Protein AF-A0A1Q7BIR3-F1 (afdb_monomer_lite)

Foldseek 3Di:
DDDDDDDDDDPDDDPDDDDDDDDDDDDDDDDDDDDDDPDPDDDDDDDDDDDDDDDDDDDDDDDDDDDDDDDDDDDDDDDDDPPPDPPPDPPPPPAKAWPDKDKDQFEQQDDPDPPDDGPFFGKIKIKTFMPRAFKKFKDKQNHTDDIDGGGIDMDMDGHGDDPPDQDWDKMKIKIDGPPDPHMDIDMDIYTDDDD

pLDDT: mean 71.57, std 21.46, range [41.22, 98.62]

Radius of gyration: 30.16 Å; chains: 1; bounding box: 83×79×53 Å

Secondary structure (DSSP, 8-state):
-------------------------------------------------------------PPPPP----------------------------S-EEEEEEEEEEE----SSTTPPPSS-EEEEEEEEEES-SEEEEEETTEEEEEEESSEEEEEEEEPPP-SSS-EEEEEEEEEETTSS-EEEEEEEEEPPP-

Structure (mmCIF, N/CA/C/O backbone):
data_AF-A0A1Q7BIR3-F1
#
_entry.id   AF-A0A1Q7BIR3-F1
#
loop_
_atom_site.group_PDB
_atom_site.id
_atom_site.type_symbol
_atom_site.label_atom_id
_atom_site.label_alt_id
_atom_site.label_comp_id
_atom_site.label_asym_id
_atom_site.label_entity_id
_atom_site.label_seq_id
_atom_site.pdbx_PDB_ins_code
_atom_site.Cartn_x
_atom_site.Cartn_y
_atom_site.Cartn_z
_atom_site.occupancy
_atom_site.B_iso_or_equiv
_atom_site.auth_seq_id
_atom_site.auth_comp_id
_atom_site.auth_asym_id
_atom_site.auth_atom_id
_atom_site.pdbx_PDB_model_num
ATOM 1 N N . MET A 1 1 ? 44.862 35.933 23.521 1.00 48.50 1 MET A N 1
ATOM 2 C CA . MET A 1 1 ? 43.913 36.819 22.813 1.00 48.50 1 MET A CA 1
ATOM 3 C C . MET A 1 1 ? 42.778 35.968 22.263 1.00 48.50 1 MET A C 1
ATOM 5 O O . MET A 1 1 ? 43.000 35.208 21.334 1.00 48.50 1 MET A O 1
ATOM 9 N N . GLN A 1 2 ? 41.602 36.025 22.891 1.00 50.66 2 GLN A N 1
ATOM 10 C CA . GLN A 1 2 ? 40.353 35.523 22.303 1.00 50.66 2 GLN A CA 1
ATOM 11 C C . GLN A 1 2 ? 39.748 36.614 21.415 1.00 50.66 2 GLN A C 1
ATOM 13 O O . GLN A 1 2 ? 39.886 37.796 21.735 1.00 50.66 2 GLN A O 1
ATOM 18 N N . PRO A 1 3 ? 38.980 36.218 20.395 1.00 60.44 3 PRO A N 1
ATOM 19 C CA . PRO A 1 3 ? 37.631 36.758 20.314 1.00 60.44 3 PRO A CA 1
ATOM 20 C C . PRO A 1 3 ? 36.562 35.660 20.326 1.00 60.44 3 PRO A C 1
ATOM 22 O O . PRO A 1 3 ? 36.566 34.718 19.537 1.00 60.44 3 PRO A O 1
ATOM 25 N N . ARG A 1 4 ? 35.625 35.836 21.263 1.00 55.38 4 ARG A N 1
ATOM 26 C CA . ARG A 1 4 ? 34.282 35.254 21.261 1.00 55.38 4 ARG A CA 1
ATOM 27 C C . ARG A 1 4 ? 33.538 35.749 20.019 1.00 55.38 4 ARG A C 1
ATOM 29 O O . ARG A 1 4 ? 33.548 36.949 19.765 1.00 55.38 4 ARG A O 1
ATOM 36 N N . SER A 1 5 ? 32.826 34.861 19.330 1.00 62.84 5 SER A N 1
ATOM 37 C CA . SER A 1 5 ? 31.750 35.264 18.424 1.00 62.84 5 SER A CA 1
ATOM 38 C C . SER A 1 5 ? 30.459 34.568 18.839 1.00 62.84 5 SER A C 1
ATOM 40 O O . SER A 1 5 ? 30.331 33.346 18.794 1.00 62.84 5 SER A O 1
ATOM 42 N N . THR A 1 6 ? 29.546 35.385 19.350 1.00 63.00 6 THR A N 1
ATOM 43 C CA . THR A 1 6 ? 28.169 35.078 19.729 1.00 63.00 6 THR A CA 1
ATOM 44 C C . THR A 1 6 ? 27.230 35.509 18.609 1.00 63.00 6 THR A C 1
ATOM 46 O O . THR A 1 6 ? 27.376 36.617 18.100 1.00 63.00 6 THR A O 1
ATOM 49 N N . GLY A 1 7 ? 26.209 34.702 18.325 1.00 47.59 7 GLY A N 1
ATOM 50 C CA . GLY A 1 7 ? 25.044 35.093 17.522 1.00 47.59 7 GLY A CA 1
ATOM 51 C C . GLY A 1 7 ? 24.735 34.064 16.432 1.00 47.59 7 GLY A C 1
ATOM 52 O O . GLY A 1 7 ? 25.646 33.542 15.811 1.00 47.59 7 GLY A O 1
ATOM 53 N N . THR A 1 8 ? 23.497 33.676 16.141 1.00 57.31 8 THR A N 1
ATOM 54 C CA . THR A 1 8 ? 22.199 34.242 16.515 1.00 57.31 8 THR A CA 1
ATOM 55 C C . THR A 1 8 ? 21.153 33.147 16.281 1.00 57.31 8 THR A C 1
ATOM 57 O O . THR A 1 8 ? 21.203 32.436 15.281 1.00 57.31 8 THR A O 1
ATOM 60 N N . TYR A 1 9 ? 20.207 32.999 17.209 1.00 49.94 9 TYR A N 1
ATOM 61 C CA . TYR A 1 9 ? 19.080 32.073 17.109 1.00 49.94 9 TYR A CA 1
ATOM 62 C C . TYR A 1 9 ? 18.154 32.463 15.946 1.00 49.94 9 TYR A C 1
ATOM 64 O O . TYR A 1 9 ? 17.389 33.422 16.046 1.00 49.94 9 TYR A O 1
ATOM 72 N N . GLY A 1 10 ? 18.183 31.694 14.859 1.00 51.28 10 GLY A N 1
ATOM 73 C CA . GLY A 1 10 ? 17.201 31.786 13.781 1.00 51.28 10 GLY A CA 1
ATOM 74 C C . GLY A 1 10 ? 15.904 31.072 14.159 1.00 51.28 10 GLY A C 1
ATOM 75 O O . GLY A 1 10 ? 15.759 29.875 13.925 1.00 51.28 10 GLY A O 1
ATOM 76 N N . ARG A 1 11 ? 14.945 31.802 14.741 1.00 50.03 11 ARG A N 1
ATOM 77 C CA . ARG A 1 11 ? 13.543 31.366 14.845 1.00 50.03 11 ARG A CA 1
ATOM 78 C C . ARG A 1 11 ? 12.943 31.312 13.438 1.00 50.03 11 ARG A C 1
ATOM 80 O O . ARG A 1 11 ? 12.524 32.343 12.918 1.00 50.03 11 ARG A O 1
ATOM 87 N N . HIS A 1 12 ? 12.872 30.133 12.824 1.00 50.50 12 HIS A N 1
ATOM 88 C CA . HIS A 1 12 ? 12.097 29.975 11.596 1.00 50.50 12 HIS A CA 1
ATOM 89 C C . HIS A 1 12 ? 10.612 29.830 11.939 1.00 50.50 12 HIS A C 1
ATOM 91 O O . HIS A 1 12 ? 10.166 28.841 12.516 1.00 50.50 12 HIS A O 1
ATOM 97 N N . MET A 1 13 ? 9.875 30.892 11.622 1.00 59.47 13 MET A N 1
ATOM 98 C CA . MET A 1 13 ? 8.442 31.032 11.832 1.00 59.47 13 MET A CA 1
ATOM 99 C C . MET A 1 13 ? 7.647 29.990 11.040 1.00 59.47 13 MET A C 1
ATOM 101 O O . MET A 1 13 ? 7.832 29.804 9.837 1.00 59.47 13 MET A O 1
ATOM 105 N N . THR A 1 14 ? 6.703 29.372 11.739 1.00 51.84 14 THR A N 1
ATOM 106 C CA . THR A 1 14 ? 5.637 28.511 11.238 1.00 51.84 14 THR A CA 1
ATOM 107 C C . THR A 1 14 ? 4.779 29.283 10.232 1.00 51.84 14 THR A C 1
ATOM 109 O O . THR A 1 14 ? 3.949 30.112 10.609 1.00 51.84 14 THR A O 1
ATOM 112 N N . ARG A 1 15 ? 4.965 29.028 8.933 1.00 56.09 15 ARG A N 1
ATOM 113 C CA . ARG A 1 15 ? 4.124 29.608 7.879 1.00 56.09 15 ARG A CA 1
ATOM 114 C C . ARG A 1 15 ? 2.804 28.833 7.823 1.00 56.09 15 ARG A C 1
ATOM 116 O O . ARG A 1 15 ? 2.696 27.813 7.154 1.00 56.09 15 ARG A O 1
ATOM 123 N N . ARG A 1 16 ? 1.811 29.304 8.583 1.00 55.25 16 ARG A N 1
ATOM 124 C CA . ARG A 1 16 ? 0.404 28.903 8.449 1.00 55.25 16 ARG A CA 1
ATOM 125 C C . ARG A 1 16 ? -0.128 29.459 7.129 1.00 55.25 16 ARG A C 1
ATOM 127 O O . ARG A 1 16 ? -0.237 30.673 6.981 1.00 55.25 16 ARG A O 1
ATOM 134 N N . THR A 1 17 ? -0.440 28.593 6.174 1.00 56.66 17 THR A N 1
ATOM 135 C CA . THR A 1 17 ? -1.204 28.960 4.978 1.00 56.66 17 THR A CA 1
ATOM 136 C C . THR A 1 17 ? -2.703 28.954 5.303 1.00 56.66 17 THR A C 1
ATOM 138 O O . THR A 1 17 ? -3.189 27.988 5.895 1.00 56.66 17 THR A O 1
ATOM 141 N N . PRO A 1 18 ? -3.446 30.025 4.971 1.00 58.12 18 PRO A N 1
ATOM 142 C CA . PRO A 1 18 ? -4.877 30.106 5.220 1.00 58.12 18 PRO A CA 1
ATOM 143 C C . PRO A 1 18 ? -5.677 29.240 4.242 1.00 58.12 18 PRO A C 1
ATOM 145 O O . PRO A 1 18 ? -5.459 29.251 3.031 1.00 58.12 18 PRO A O 1
ATOM 148 N N . ILE A 1 19 ? -6.649 28.536 4.815 1.00 51.84 19 ILE A N 1
ATOM 149 C CA . ILE A 1 19 ? -7.774 27.889 4.145 1.00 51.84 19 ILE A CA 1
ATOM 150 C C . ILE A 1 19 ? -8.574 28.982 3.430 1.00 51.84 19 ILE A C 1
ATOM 152 O O . ILE A 1 19 ? -9.153 29.847 4.083 1.00 51.84 19 ILE A O 1
ATOM 156 N N . SER A 1 20 ? -8.610 28.943 2.101 1.00 57.44 20 SER A N 1
ATOM 157 C CA . SER A 1 20 ? -9.615 29.666 1.321 1.00 57.44 20 SER A CA 1
ATOM 158 C C . SER A 1 20 ? -10.643 28.658 0.839 1.00 57.44 20 SER A C 1
ATOM 160 O O . SER A 1 20 ? -10.388 27.857 -0.057 1.00 57.44 20 SER A O 1
ATOM 162 N N . ALA A 1 21 ? -11.790 28.683 1.509 1.00 46.59 21 ALA A N 1
ATOM 163 C CA . ALA A 1 21 ? -13.022 28.084 1.044 1.00 46.59 21 ALA A CA 1
ATOM 164 C C . ALA A 1 21 ? -13.469 28.785 -0.245 1.00 46.59 21 ALA A C 1
ATOM 166 O O . ALA A 1 21 ? -13.508 30.014 -0.293 1.00 46.59 21 ALA A O 1
ATOM 167 N N . LEU A 1 22 ? -13.858 28.012 -1.257 1.00 49.00 22 LEU A N 1
ATOM 168 C CA . LEU A 1 22 ? -14.716 28.503 -2.327 1.00 49.00 22 LEU A CA 1
ATOM 169 C C . LEU A 1 22 ? -15.892 27.547 -2.514 1.00 49.00 22 LEU A C 1
ATOM 171 O O . LEU A 1 22 ? -15.748 26.328 -2.584 1.00 49.00 22 LEU A O 1
ATOM 175 N N . LEU A 1 23 ? -17.056 28.183 -2.477 1.00 44.06 23 LEU A N 1
ATOM 176 C CA . LEU A 1 23 ? -18.410 27.667 -2.455 1.00 44.06 23 LEU A CA 1
ATOM 177 C C . LEU A 1 23 ? -18.818 26.934 -3.745 1.00 44.06 23 LEU A C 1
ATOM 179 O O . LEU A 1 23 ? -18.520 27.382 -4.844 1.00 44.06 23 LEU A O 1
ATOM 183 N N . ALA A 1 24 ? -19.617 25.887 -3.527 1.00 47.25 24 ALA A N 1
ATOM 184 C CA . ALA A 1 24 ? -20.909 25.566 -4.145 1.00 47.25 24 ALA A CA 1
ATOM 185 C C . ALA A 1 24 ? -21.103 25.660 -5.673 1.00 47.25 24 ALA A C 1
ATOM 187 O O . ALA A 1 24 ? -21.142 26.739 -6.254 1.00 47.25 24 ALA A O 1
ATOM 188 N N . ALA A 1 25 ? -21.531 24.535 -6.252 1.00 44.41 25 ALA A N 1
ATOM 189 C CA . ALA A 1 25 ? -22.678 24.529 -7.156 1.00 44.41 25 ALA A CA 1
ATOM 190 C C . ALA A 1 25 ? -23.446 23.209 -7.003 1.00 44.41 25 ALA A C 1
ATOM 192 O O . ALA A 1 25 ? -22.913 22.122 -7.218 1.00 44.41 25 ALA A O 1
ATOM 193 N N . ALA A 1 26 ? -24.701 23.330 -6.580 1.00 50.16 26 ALA A N 1
ATOM 194 C CA . ALA A 1 26 ? -25.678 22.260 -6.561 1.00 50.16 26 ALA A CA 1
ATOM 195 C C . ALA A 1 26 ? -26.154 21.964 -7.990 1.00 50.16 26 ALA A C 1
ATOM 197 O O . ALA A 1 26 ? -26.485 22.885 -8.734 1.00 50.16 26 ALA A O 1
ATOM 198 N N . ALA A 1 27 ? -26.261 20.685 -8.340 1.00 54.41 27 ALA A N 1
ATOM 199 C CA . ALA A 1 27 ? -27.096 20.231 -9.442 1.00 54.41 27 ALA A CA 1
ATOM 200 C C . ALA A 1 27 ? -27.824 18.959 -9.000 1.00 54.41 27 ALA A C 1
ATOM 202 O O . ALA A 1 27 ? -27.292 17.853 -9.030 1.00 54.41 27 ALA A O 1
ATOM 203 N N . THR A 1 28 ? -29.054 19.147 -8.537 1.00 50.34 28 THR A N 1
ATOM 204 C CA . THR A 1 28 ? -30.063 18.099 -8.415 1.00 50.34 28 THR A CA 1
ATOM 205 C C . THR A 1 28 ? -30.523 17.700 -9.813 1.00 50.34 28 THR A C 1
ATOM 207 O O . THR A 1 28 ? -31.166 18.501 -10.490 1.00 50.34 28 THR A O 1
ATOM 210 N N . VAL A 1 29 ? -30.245 16.465 -10.233 1.00 56.06 29 VAL A N 1
ATOM 211 C CA . VAL A 1 29 ? -30.967 15.821 -11.338 1.00 56.06 29 VAL A CA 1
ATOM 212 C C . VAL A 1 29 ? -31.748 14.652 -10.759 1.00 56.06 29 VAL A C 1
ATOM 214 O O . VAL A 1 29 ? -31.189 13.712 -10.197 1.00 56.06 29 VAL A O 1
ATOM 217 N N . ALA A 1 30 ? -33.065 14.788 -10.842 1.00 50.50 30 ALA A N 1
ATOM 218 C CA . ALA A 1 30 ? -34.050 13.835 -10.382 1.00 50.50 30 ALA A CA 1
ATOM 219 C C . ALA A 1 30 ? -34.274 12.704 -11.403 1.00 50.50 30 ALA A C 1
ATOM 221 O O . ALA A 1 30 ? -34.212 12.925 -12.607 1.00 50.50 30 ALA A O 1
ATOM 222 N N . LEU A 1 31 ? -34.604 11.527 -10.860 1.00 48.41 31 LEU A N 1
ATOM 223 C CA . LEU A 1 31 ? -35.547 10.520 -11.369 1.00 48.41 31 LEU A CA 1
ATOM 224 C C . LEU A 1 31 ? -35.473 10.114 -12.854 1.00 48.41 31 LEU A C 1
ATOM 226 O O . LEU A 1 31 ? -36.099 10.718 -13.719 1.00 48.41 31 LEU A O 1
ATOM 230 N N . ALA A 1 32 ? -34.913 8.925 -13.083 1.00 47.56 32 ALA A N 1
ATOM 231 C CA . ALA A 1 32 ? -35.450 7.988 -14.066 1.00 47.56 32 ALA A CA 1
ATOM 232 C C . ALA A 1 32 ? -35.704 6.642 -13.371 1.00 47.56 32 ALA A C 1
ATOM 234 O O . ALA A 1 32 ? -34.805 5.826 -13.180 1.00 47.56 32 ALA A O 1
ATOM 235 N N . ALA A 1 33 ? -36.951 6.446 -12.950 1.00 49.47 33 ALA A N 1
ATOM 236 C CA . ALA A 1 33 ? -37.501 5.132 -12.680 1.00 49.47 33 ALA A CA 1
ATOM 237 C C . ALA A 1 33 ? -37.763 4.447 -14.026 1.00 49.47 33 ALA A C 1
ATOM 239 O O . ALA A 1 33 ? -38.552 4.967 -14.806 1.00 49.47 33 ALA A O 1
ATOM 240 N N . CYS A 1 34 ? -37.149 3.290 -14.277 1.00 53.00 34 CYS A N 1
ATOM 241 C CA . CYS A 1 34 ? -37.610 2.342 -15.289 1.00 53.00 34 CYS A CA 1
ATOM 242 C C . CYS A 1 34 ? -37.293 0.904 -14.854 1.00 53.00 34 CYS A C 1
ATOM 244 O O . CYS A 1 34 ? -36.152 0.461 -14.883 1.00 53.00 34 CYS A O 1
ATOM 246 N N . ALA A 1 35 ? -38.373 0.220 -14.478 1.00 47.94 35 ALA A N 1
ATOM 247 C CA . ALA A 1 35 ? -38.692 -1.171 -14.779 1.00 47.94 35 ALA A CA 1
ATOM 248 C C . ALA A 1 35 ? -37.753 -2.298 -14.303 1.00 47.94 35 ALA A C 1
ATOM 250 O O . ALA A 1 35 ? -36.723 -2.619 -14.891 1.00 47.94 35 ALA A O 1
ATOM 251 N N . HIS A 1 36 ? -38.273 -3.025 -13.313 1.00 44.09 36 HIS A N 1
ATOM 252 C CA . HIS A 1 36 ? -38.070 -4.454 -13.115 1.00 44.09 36 HIS A CA 1
ATOM 253 C C . HIS A 1 36 ? -38.109 -5.224 -14.446 1.00 44.09 36 HIS A C 1
ATOM 255 O O . HIS A 1 36 ? -39.122 -5.205 -15.144 1.00 44.09 36 HIS A O 1
ATOM 261 N N . SER A 1 37 ? -37.044 -5.963 -14.754 1.00 47.03 37 SER A N 1
ATOM 262 C CA . SER A 1 37 ? -37.103 -7.082 -15.696 1.00 47.03 37 SER A CA 1
ATOM 263 C C . SER A 1 37 ? -37.004 -8.381 -14.908 1.00 47.03 37 SER A C 1
ATOM 265 O O . SER A 1 37 ? -35.922 -8.872 -14.596 1.00 47.03 37 SER A O 1
ATOM 267 N N . SER A 1 38 ? -38.169 -8.917 -14.552 1.00 57.00 38 SER A N 1
ATOM 268 C CA . SER A 1 38 ? -38.341 -10.301 -14.123 1.00 57.00 38 SER A CA 1
ATOM 269 C C . SER A 1 38 ? -38.087 -11.209 -15.328 1.00 57.00 38 SER A C 1
ATOM 271 O O . SER A 1 38 ? -38.959 -11.396 -16.169 1.00 57.00 38 SER A O 1
ATOM 273 N N . GLY A 1 39 ? -36.870 -11.738 -15.435 1.00 49.66 39 GLY A N 1
ATOM 274 C CA . GLY A 1 39 ? -36.488 -12.717 -16.450 1.00 49.66 39 GLY A CA 1
ATOM 275 C C . GLY A 1 39 ? -36.393 -14.117 -15.857 1.00 49.66 39 GLY A C 1
ATOM 276 O O . GLY A 1 39 ? -35.303 -14.587 -15.547 1.00 49.66 39 GLY A O 1
ATOM 277 N N . THR A 1 40 ? -37.533 -14.786 -15.696 1.00 51.16 40 THR A N 1
ATOM 278 C CA . THR A 1 40 ? -37.598 -16.235 -15.478 1.00 51.16 40 THR A CA 1
ATOM 279 C C . THR A 1 40 ? -37.295 -16.929 -16.805 1.00 51.16 40 THR A C 1
ATOM 281 O O . THR A 1 40 ? -38.152 -17.003 -17.679 1.00 51.16 40 THR A O 1
ATOM 284 N N . GLY A 1 41 ? -36.068 -17.422 -16.969 1.00 47.59 41 GLY A N 1
ATOM 285 C CA . GLY A 1 41 ? -35.646 -18.219 -18.121 1.00 47.59 41 GLY A CA 1
ATOM 286 C C . GLY A 1 41 ? -35.165 -19.592 -17.676 1.00 47.59 41 GLY A C 1
ATOM 287 O O . GLY A 1 41 ? -33.972 -19.802 -17.486 1.00 47.59 41 GLY A O 1
ATOM 288 N N . ALA A 1 42 ? -36.098 -20.523 -17.490 1.00 51.59 42 ALA A N 1
ATOM 289 C CA . ALA A 1 42 ? -35.792 -21.939 -17.376 1.00 51.59 42 ALA A CA 1
ATOM 290 C C . ALA A 1 42 ? -35.680 -22.540 -18.784 1.00 51.59 42 ALA A C 1
ATOM 292 O O . ALA A 1 42 ? -36.687 -22.681 -19.471 1.00 51.59 42 ALA A O 1
ATOM 293 N N . THR A 1 43 ? -34.482 -22.963 -19.187 1.00 61.06 43 THR A N 1
ATOM 294 C CA . THR A 1 43 ? -34.316 -23.992 -20.224 1.00 61.06 43 THR A CA 1
ATOM 295 C C . THR A 1 43 ? -33.207 -24.954 -19.831 1.00 61.06 43 THR A C 1
ATOM 297 O O . THR A 1 43 ? -32.049 -24.593 -19.645 1.00 61.06 43 THR A O 1
ATOM 300 N N . SER A 1 44 ? -33.639 -26.200 -19.688 1.00 47.19 44 SER A N 1
ATOM 301 C CA . SER A 1 44 ? -32.864 -27.417 -19.505 1.00 47.19 44 SER A CA 1
ATOM 302 C C . SER A 1 44 ? -31.915 -27.733 -20.668 1.00 47.19 44 SER A C 1
ATOM 304 O O . SER A 1 44 ? -32.196 -27.391 -21.812 1.00 47.19 44 SER A O 1
ATOM 306 N N . ARG A 1 45 ? -30.926 -28.583 -20.341 1.00 47.53 45 ARG A N 1
ATOM 307 C CA . ARG A 1 45 ? -30.185 -29.537 -21.197 1.00 47.53 45 ARG A CA 1
ATOM 308 C C . ARG A 1 45 ? -29.210 -28.958 -22.232 1.00 47.53 45 ARG A C 1
ATOM 310 O O . ARG A 1 45 ? -29.627 -28.472 -23.271 1.00 47.53 45 ARG A O 1
ATOM 317 N N . ARG A 1 46 ? -27.922 -29.304 -22.088 1.00 54.16 46 ARG A N 1
ATOM 318 C CA . ARG A 1 46 ? -27.353 -30.555 -22.644 1.00 54.16 46 ARG A CA 1
ATOM 319 C C . ARG A 1 46 ? -25.913 -30.766 -22.152 1.00 54.16 46 ARG A C 1
ATOM 321 O O . ARG A 1 46 ? -25.049 -29.935 -22.398 1.00 54.16 46 ARG A O 1
ATOM 328 N N . SER A 1 47 ? -25.665 -31.890 -21.485 1.00 51.00 47 SER A N 1
ATOM 329 C CA . SER A 1 47 ? -24.321 -32.435 -21.260 1.00 51.00 47 SER A CA 1
ATOM 330 C C . SER A 1 47 ? -23.712 -32.922 -22.580 1.00 51.00 47 SER A C 1
ATOM 332 O O . SER A 1 47 ? -24.445 -33.417 -23.442 1.00 51.00 47 SER A O 1
ATOM 334 N N . PRO A 1 48 ? -22.380 -32.896 -22.692 1.00 61.16 48 PRO A N 1
ATOM 335 C CA . PRO A 1 48 ? -21.673 -34.112 -23.074 1.00 61.16 48 PRO A CA 1
ATOM 336 C C . PRO A 1 48 ? -20.703 -34.534 -21.972 1.00 61.16 48 PRO A C 1
ATOM 338 O O . PRO A 1 48 ? -19.995 -33.718 -21.385 1.00 61.16 48 PRO A O 1
ATOM 341 N N . ALA A 1 49 ? -20.723 -35.833 -21.699 1.00 49.56 49 ALA A N 1
ATOM 342 C CA . ALA A 1 49 ? -19.739 -36.526 -20.897 1.00 49.56 49 ALA A CA 1
ATOM 343 C C . ALA A 1 49 ? -18.366 -36.463 -21.579 1.00 49.56 49 ALA A C 1
ATOM 345 O O . ALA A 1 49 ? -18.269 -36.712 -22.779 1.00 49.56 49 ALA A O 1
ATOM 346 N N . THR A 1 50 ? -17.325 -36.207 -20.791 1.00 60.28 50 THR A N 1
ATOM 347 C CA . THR A 1 50 ? -15.969 -36.649 -21.112 1.00 60.28 50 THR A CA 1
ATOM 348 C C . THR A 1 50 ? -15.470 -37.430 -19.910 1.00 60.28 50 THR A C 1
ATOM 350 O O . THR A 1 50 ? -15.202 -36.872 -18.847 1.00 60.28 50 THR A O 1
ATOM 353 N N . GLU A 1 51 ? -15.436 -38.745 -20.090 1.00 52.12 51 GLU A N 1
ATOM 354 C CA . GLU A 1 51 ? -14.748 -39.701 -19.236 1.00 52.12 51 GLU A CA 1
ATOM 355 C C . GLU A 1 51 ? -13.235 -39.453 -19.327 1.00 52.12 51 GLU A C 1
ATOM 357 O O . GLU A 1 51 ? -12.703 -39.176 -20.402 1.00 52.12 51 GLU A O 1
ATOM 362 N N . GLY A 1 52 ? -12.537 -39.544 -18.199 1.00 52.19 52 GLY A N 1
ATOM 363 C CA . GLY A 1 52 ? -11.089 -39.375 -18.134 1.00 52.19 52 GLY A CA 1
ATOM 364 C C . GLY A 1 52 ? -10.564 -39.804 -16.773 1.00 52.19 52 GLY A C 1
ATOM 365 O O . GLY A 1 52 ? -10.536 -39.016 -15.835 1.00 52.19 52 GLY A O 1
ATOM 366 N N . PHE A 1 53 ? -10.231 -41.087 -16.683 1.00 49.00 53 PHE A N 1
ATOM 367 C CA . PHE A 1 53 ? -9.740 -41.818 -15.517 1.00 49.00 53 PHE A CA 1
ATOM 368 C C . PHE A 1 53 ? -8.304 -41.428 -15.111 1.00 49.00 53 PHE A C 1
ATOM 370 O O . PHE A 1 53 ? -7.503 -41.055 -15.965 1.00 49.00 53 PHE A O 1
ATOM 377 N N . GLY A 1 54 ? -7.974 -41.636 -13.827 1.00 42.22 54 GLY A N 1
ATOM 378 C CA . GLY A 1 54 ? -6.604 -41.718 -13.284 1.00 42.22 54 GLY A CA 1
ATOM 379 C C . GLY A 1 54 ? -6.298 -40.608 -12.272 1.00 42.22 54 GLY A C 1
ATOM 380 O O . GLY A 1 54 ? -6.032 -39.479 -12.658 1.00 42.22 54 GLY A O 1
ATOM 381 N N . GLU A 1 55 ? -6.535 -40.787 -10.971 1.00 44.47 55 GLU A N 1
ATOM 382 C CA . GLU A 1 55 ? -5.707 -41.545 -10.010 1.00 44.47 55 GLU A CA 1
ATOM 383 C C . GLU A 1 55 ? -4.319 -40.918 -9.770 1.00 44.47 55 GLU A C 1
ATOM 385 O O . GLU A 1 55 ? -3.457 -40.938 -10.638 1.00 44.47 55 GLU A O 1
ATOM 390 N N . VAL A 1 56 ? -4.113 -40.354 -8.575 1.00 52.62 56 VAL A N 1
ATOM 391 C CA . VAL A 1 56 ? -3.180 -40.860 -7.546 1.00 52.62 56 VAL A CA 1
ATOM 392 C C . VAL A 1 56 ? -3.284 -39.941 -6.324 1.00 52.62 56 VAL A C 1
ATOM 394 O O . VAL A 1 56 ? -2.941 -38.761 -6.351 1.00 52.62 56 VAL A O 1
ATOM 397 N N . SER A 1 57 ? -3.783 -40.517 -5.231 1.00 48.22 57 SER A N 1
ATOM 398 C CA . SER A 1 57 ? -3.614 -39.999 -3.876 1.00 48.22 57 SER A CA 1
ATOM 399 C C . SER A 1 57 ? -2.145 -40.067 -3.482 1.00 48.22 57 SER A C 1
ATOM 401 O O . SER A 1 57 ? -1.536 -41.132 -3.556 1.00 48.22 57 SER A O 1
ATOM 403 N N . THR A 1 58 ? -1.600 -38.977 -2.950 1.00 47.28 58 THR A N 1
ATOM 404 C CA . THR A 1 58 ? -0.513 -39.055 -1.965 1.00 47.28 58 THR A CA 1
ATOM 405 C C . THR A 1 58 ? -0.446 -37.761 -1.156 1.00 47.28 58 THR A C 1
ATOM 407 O O . THR A 1 58 ? 0.125 -36.761 -1.575 1.00 47.28 58 THR A O 1
ATOM 410 N N . ALA A 1 59 ? -1.042 -37.784 0.038 1.00 50.19 59 ALA A N 1
ATOM 411 C CA . ALA A 1 59 ? -0.478 -37.061 1.175 1.00 50.19 59 ALA A CA 1
ATOM 412 C C . ALA A 1 59 ? 0.749 -37.860 1.653 1.00 50.19 59 ALA A C 1
ATOM 414 O O . ALA A 1 59 ? 0.710 -39.093 1.581 1.00 50.19 59 ALA A O 1
ATOM 415 N N . PRO A 1 60 ? 1.823 -37.211 2.137 1.00 54.06 60 PRO A N 1
ATOM 416 C CA . PRO A 1 60 ? 1.944 -37.162 3.594 1.00 54.06 60 PRO A CA 1
ATOM 417 C C . PRO A 1 60 ? 2.692 -35.948 4.194 1.00 54.06 60 PRO A C 1
ATOM 419 O O . PRO A 1 60 ? 3.620 -35.387 3.625 1.00 54.06 60 PRO A O 1
ATOM 422 N N . SER A 1 61 ? 2.282 -35.667 5.432 1.00 44.44 61 SER A N 1
ATOM 423 C CA . SER A 1 61 ? 3.089 -35.346 6.621 1.00 44.44 61 SER A CA 1
ATOM 424 C C . SER A 1 61 ? 3.928 -34.065 6.714 1.00 44.44 61 SER A C 1
ATOM 426 O O . SER A 1 61 ? 4.977 -33.885 6.107 1.00 44.44 61 SER A O 1
ATOM 428 N N . SER A 1 62 ? 3.495 -33.252 7.680 1.00 45.28 62 SER A N 1
ATOM 429 C CA . SER A 1 62 ? 4.290 -32.299 8.453 1.00 45.28 62 SER A CA 1
ATOM 430 C C . SER A 1 62 ? 5.411 -33.002 9.240 1.00 45.28 62 SER A C 1
ATOM 432 O O . SER A 1 62 ? 5.136 -34.012 9.890 1.00 45.28 62 SER A O 1
ATOM 434 N N . PRO A 1 63 ? 6.637 -32.451 9.266 1.00 57.53 63 PRO A N 1
ATOM 435 C CA . PRO A 1 63 ? 7.611 -32.730 10.311 1.00 57.53 63 PRO A CA 1
ATOM 436 C C . PRO A 1 63 ? 7.609 -31.626 11.384 1.00 57.53 63 PRO A C 1
ATOM 438 O O . PRO A 1 63 ? 7.745 -30.437 11.085 1.00 57.53 63 PRO A O 1
ATOM 441 N N . ALA A 1 64 ? 7.449 -32.049 12.638 1.00 55.88 64 ALA A N 1
ATOM 442 C CA . ALA A 1 64 ? 7.731 -31.284 13.854 1.00 55.88 64 ALA A CA 1
ATOM 443 C C . ALA A 1 64 ? 9.244 -31.387 14.207 1.00 55.88 64 ALA A C 1
ATOM 445 O O . ALA A 1 64 ? 9.965 -32.121 13.532 1.00 55.88 64 ALA A O 1
ATOM 446 N N . PRO A 1 65 ? 9.754 -30.621 15.192 1.00 53.97 65 PRO A N 1
ATOM 447 C CA . PRO A 1 65 ? 11.133 -30.137 15.225 1.00 53.97 65 PRO A CA 1
ATOM 448 C C . PRO A 1 65 ? 12.119 -31.139 15.830 1.00 53.97 65 PRO A C 1
ATOM 450 O O . PRO A 1 65 ? 11.787 -31.811 16.803 1.00 53.97 65 PRO A O 1
ATOM 453 N N . ASP A 1 66 ? 13.359 -31.128 15.334 1.00 42.62 66 ASP A N 1
ATOM 454 C CA . ASP A 1 66 ? 14.481 -31.799 15.988 1.00 42.62 66 ASP A CA 1
ATOM 455 C C . ASP A 1 66 ? 15.390 -30.802 16.708 1.00 42.62 66 ASP A C 1
ATOM 457 O O . ASP A 1 66 ? 15.838 -29.788 16.167 1.00 42.62 66 ASP A O 1
ATOM 461 N N . THR A 1 67 ? 15.633 -31.133 17.972 1.00 47.09 67 THR A N 1
ATOM 462 C CA . THR A 1 67 ? 16.554 -30.490 18.900 1.00 47.09 67 THR A CA 1
ATOM 463 C C . THR A 1 67 ? 17.721 -31.444 19.094 1.00 47.09 67 THR A C 1
ATOM 465 O O . THR A 1 67 ? 17.525 -32.490 19.698 1.00 47.09 67 THR A O 1
ATOM 468 N N . THR A 1 68 ? 18.935 -31.071 18.687 1.00 57.38 68 THR A N 1
ATOM 469 C CA . THR A 1 68 ? 20.154 -31.680 19.246 1.00 57.38 68 THR A CA 1
ATOM 470 C C . THR A 1 68 ? 21.332 -30.716 19.189 1.00 57.38 68 THR A C 1
ATOM 472 O O . THR A 1 68 ? 21.753 -30.268 18.126 1.00 57.38 68 THR A O 1
ATOM 475 N N . ASN A 1 69 ? 21.850 -30.428 20.384 1.00 47.28 69 ASN A N 1
ATOM 476 C CA . ASN A 1 69 ? 23.172 -29.881 20.675 1.00 47.28 69 ASN A CA 1
ATOM 477 C C . ASN A 1 69 ? 24.288 -30.676 19.980 1.00 47.28 69 ASN A C 1
ATOM 479 O O . ASN A 1 69 ? 24.172 -31.896 19.884 1.00 47.28 69 ASN A O 1
ATOM 483 N N . THR A 1 70 ? 25.414 -30.023 19.661 1.00 41.22 70 THR A N 1
ATOM 484 C CA . THR A 1 70 ? 26.752 -30.343 20.221 1.00 41.22 70 THR A CA 1
ATOM 485 C C . THR A 1 70 ? 27.795 -29.295 19.789 1.00 41.22 70 THR A C 1
ATOM 487 O O . THR A 1 70 ? 28.096 -29.128 18.614 1.00 41.22 70 THR A O 1
ATOM 490 N N . THR A 1 71 ? 28.271 -28.565 20.800 1.00 45.38 71 THR A N 1
ATOM 491 C CA . THR A 1 71 ? 29.634 -28.102 21.115 1.00 45.38 71 THR A CA 1
ATOM 492 C C . THR A 1 71 ? 30.753 -28.360 20.097 1.00 45.38 71 THR A C 1
ATOM 494 O O . THR A 1 71 ? 31.097 -29.513 19.873 1.00 45.38 71 THR A O 1
ATOM 497 N N . ASP A 1 72 ? 31.451 -27.303 19.655 1.00 45.56 72 ASP A N 1
ATOM 498 C CA . ASP A 1 72 ? 32.896 -27.244 19.909 1.00 45.56 72 ASP A CA 1
ATOM 499 C C . ASP A 1 72 ? 33.496 -25.828 19.907 1.00 45.56 72 ASP A C 1
ATOM 501 O O . ASP A 1 72 ? 32.939 -24.854 19.402 1.00 45.56 72 ASP A O 1
ATOM 505 N N . SER A 1 73 ? 34.631 -25.775 20.585 1.00 47.09 73 SER A N 1
ATOM 506 C CA . SER A 1 73 ? 35.336 -24.665 21.203 1.00 47.09 73 SER A CA 1
ATOM 507 C C . SER A 1 73 ? 35.999 -23.693 20.224 1.00 47.09 73 SER A C 1
ATOM 509 O O . SER A 1 73 ? 36.744 -24.105 19.338 1.00 47.09 73 SER A O 1
ATOM 511 N N . GLN A 1 74 ? 35.888 -22.385 20.486 1.00 45.50 74 GLN A N 1
ATOM 512 C CA . GLN A 1 74 ? 36.948 -21.457 20.092 1.00 45.50 74 GLN A CA 1
ATOM 513 C C . GLN A 1 74 ? 37.164 -20.356 21.135 1.00 45.50 74 GLN A C 1
ATOM 515 O O . GLN A 1 74 ? 36.350 -19.460 21.350 1.00 45.50 74 GLN A O 1
ATOM 520 N N . THR A 1 75 ? 38.307 -20.482 21.799 1.00 47.78 75 THR A N 1
ATOM 521 C CA . THR A 1 75 ? 38.926 -19.540 22.724 1.00 47.78 75 THR A CA 1
ATOM 522 C C . THR A 1 75 ? 39.323 -18.267 21.977 1.00 47.78 75 THR A C 1
ATOM 524 O O . THR A 1 75 ? 40.122 -18.316 21.046 1.00 47.78 75 THR A O 1
ATOM 527 N N . GLY A 1 76 ? 38.808 -17.117 22.408 1.00 42.50 76 GLY A N 1
ATOM 528 C CA . GLY A 1 76 ? 39.200 -15.808 21.890 1.00 42.50 76 GLY A CA 1
ATOM 529 C C . GLY A 1 76 ? 38.857 -14.717 22.894 1.00 42.50 76 GLY A C 1
ATOM 530 O O . GLY A 1 76 ? 37.757 -14.174 22.883 1.00 42.50 76 GLY A O 1
ATOM 531 N N . GLY A 1 77 ? 39.788 -14.433 23.805 1.00 48.59 77 GLY A N 1
ATOM 532 C CA . GLY A 1 77 ? 39.666 -13.349 24.773 1.00 48.59 77 GLY A CA 1
ATOM 533 C C . GLY A 1 77 ? 39.644 -11.991 24.074 1.00 48.59 77 GLY A C 1
ATOM 534 O O . GLY A 1 77 ? 40.626 -11.584 23.462 1.00 48.59 77 GLY A O 1
ATOM 535 N N . GLY A 1 78 ? 38.525 -11.284 24.198 1.00 42.72 78 GLY A N 1
ATOM 536 C CA . GLY A 1 78 ? 38.359 -9.908 23.748 1.00 42.72 78 GLY A CA 1
ATOM 537 C C . GLY A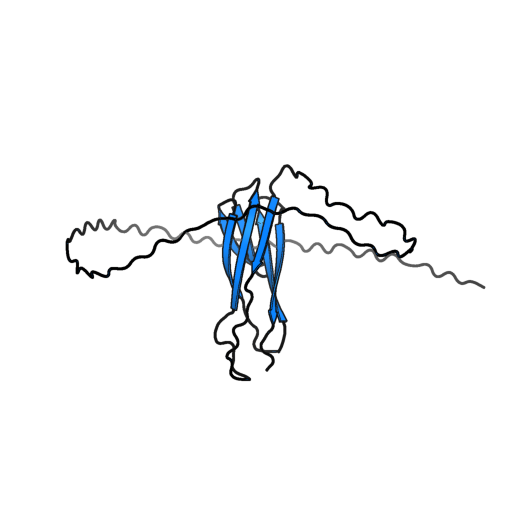 1 78 ? 37.350 -9.204 24.644 1.00 42.72 78 GLY A C 1
ATOM 538 O O . GLY A 1 78 ? 36.144 -9.318 24.448 1.00 42.72 78 GLY A O 1
ATOM 539 N N . HIS A 1 79 ? 37.850 -8.509 25.664 1.00 50.56 79 HIS A N 1
ATOM 540 C CA . HIS A 1 79 ? 37.060 -7.702 26.587 1.00 50.56 79 HIS A CA 1
ATOM 541 C C . HIS A 1 79 ? 36.416 -6.537 25.821 1.00 50.56 79 HIS A C 1
ATOM 543 O O . HIS A 1 79 ? 37.041 -5.503 25.600 1.00 50.56 79 HIS A O 1
ATOM 549 N N . THR A 1 80 ? 35.167 -6.713 25.390 1.00 53.00 80 THR A N 1
ATOM 550 C CA . THR A 1 80 ? 34.315 -5.624 24.908 1.00 53.00 80 THR A CA 1
ATOM 551 C C . THR A 1 80 ? 33.045 -5.600 25.746 1.00 53.00 80 THR A C 1
ATOM 553 O O . THR A 1 80 ? 32.387 -6.614 25.970 1.00 53.00 80 THR A O 1
ATOM 556 N N . THR A 1 81 ? 32.757 -4.429 26.299 1.00 59.31 81 THR A N 1
ATOM 557 C CA . THR A 1 81 ? 31.597 -4.140 27.138 1.00 59.31 81 THR A CA 1
ATOM 558 C C . THR A 1 81 ? 30.306 -4.588 26.438 1.00 59.31 81 THR A C 1
ATOM 560 O O . THR A 1 81 ? 30.079 -4.175 25.297 1.00 59.31 81 THR A O 1
ATOM 563 N N . PRO A 1 82 ? 29.428 -5.385 27.077 1.00 45.94 82 PRO A N 1
ATOM 564 C CA . PRO A 1 82 ? 28.151 -5.749 26.483 1.00 45.94 82 PRO A CA 1
ATOM 565 C C . PRO A 1 82 ? 27.275 -4.499 26.389 1.00 45.94 82 PRO A C 1
ATOM 567 O O . PRO A 1 82 ? 26.663 -4.051 27.359 1.00 45.94 82 PRO A O 1
ATOM 570 N N . LYS A 1 83 ? 27.211 -3.918 25.189 1.00 56.09 83 LYS A N 1
ATOM 571 C CA . LYS A 1 83 ? 26.165 -2.969 24.823 1.00 56.09 83 LYS A CA 1
ATOM 572 C C . LYS A 1 83 ? 24.865 -3.764 24.790 1.00 56.09 83 LYS A C 1
ATOM 574 O O . LYS A 1 83 ? 24.598 -4.476 23.824 1.00 56.09 83 LYS A O 1
ATOM 579 N N . ALA A 1 84 ? 24.109 -3.684 25.884 1.00 46.78 84 ALA A N 1
ATOM 580 C CA . ALA A 1 84 ? 22.787 -4.275 26.014 1.00 46.78 84 ALA A CA 1
ATOM 581 C C . ALA A 1 84 ? 21.975 -3.955 24.753 1.00 46.78 84 ALA A C 1
ATOM 583 O O . ALA A 1 84 ? 21.634 -2.803 24.482 1.00 46.78 84 ALA A O 1
ATOM 584 N N . THR A 1 85 ? 21.733 -4.982 23.944 1.00 50.94 85 THR A N 1
ATOM 585 C CA . THR A 1 85 ? 20.806 -4.891 22.824 1.00 50.94 85 THR A CA 1
ATOM 586 C C . THR A 1 85 ? 19.421 -4.859 23.460 1.00 50.94 85 THR A C 1
ATOM 588 O O . THR A 1 85 ? 19.095 -5.801 24.187 1.00 50.94 85 THR A O 1
ATOM 591 N N . PRO A 1 86 ? 18.622 -3.790 23.297 1.00 49.75 86 PRO A N 1
ATOM 592 C CA . PRO A 1 86 ? 17.289 -3.757 23.869 1.00 49.75 86 PRO A CA 1
ATOM 593 C C . PRO A 1 86 ? 16.473 -4.875 23.220 1.00 49.75 86 PRO A C 1
ATOM 595 O O . PRO A 1 86 ? 16.124 -4.809 22.042 1.00 49.75 86 PRO A O 1
ATOM 598 N N . SER A 1 87 ? 16.213 -5.930 23.992 1.00 50.41 87 SER A N 1
ATOM 599 C CA . SER A 1 87 ? 15.242 -6.958 23.645 1.00 50.41 87 SER A CA 1
ATOM 600 C C . SER A 1 87 ? 13.914 -6.246 23.411 1.00 50.41 87 SER A C 1
ATOM 602 O O . SER A 1 87 ? 13.440 -5.527 24.295 1.00 50.41 87 SER A O 1
ATOM 604 N N . ALA A 1 88 ? 13.375 -6.349 22.194 1.00 50.53 88 ALA A N 1
ATOM 605 C CA . ALA A 1 88 ? 12.153 -5.669 21.792 1.00 50.53 88 ALA A CA 1
ATOM 606 C C . ALA A 1 88 ? 10.999 -6.155 22.678 1.00 50.53 88 ALA A C 1
ATOM 608 O O . ALA A 1 88 ? 10.385 -7.191 22.424 1.00 50.53 88 ALA A O 1
ATOM 609 N N . SER A 1 89 ? 10.740 -5.412 23.752 1.00 46.69 89 SER A N 1
ATOM 610 C CA . SER A 1 89 ? 9.606 -5.636 24.631 1.00 46.69 89 SER A CA 1
ATOM 611 C C . SER A 1 89 ? 8.354 -5.501 23.772 1.00 46.69 89 SER A C 1
ATOM 613 O O . SER A 1 89 ? 8.089 -4.429 23.222 1.00 46.69 89 SER A O 1
ATOM 615 N N . LYS A 1 90 ? 7.634 -6.612 23.571 1.00 57.25 90 LYS A N 1
ATOM 616 C CA . LYS A 1 90 ? 6.342 -6.628 22.879 1.00 57.25 90 LYS A CA 1
ATOM 617 C C . LYS A 1 90 ? 5.394 -5.760 23.698 1.00 57.25 90 LYS A C 1
ATOM 619 O O . LYS A 1 90 ? 4.801 -6.222 24.665 1.00 57.25 90 LYS A O 1
ATOM 624 N N . SER A 1 91 ? 5.311 -4.482 23.342 1.00 52.47 91 SER A N 1
ATOM 625 C CA . SER A 1 91 ? 4.318 -3.569 23.883 1.00 52.47 91 SER A CA 1
ATOM 626 C C . SER A 1 91 ? 2.950 -4.137 23.524 1.00 52.47 91 SER A C 1
ATOM 628 O O . SER A 1 91 ? 2.583 -4.194 22.350 1.00 52.47 91 SER A O 1
ATOM 630 N N . THR A 1 92 ? 2.225 -4.624 24.527 1.00 63.97 92 THR A N 1
ATOM 631 C CA . THR A 1 92 ? 0.822 -5.013 24.395 1.00 63.97 92 THR A CA 1
ATOM 632 C C . THR A 1 92 ? 0.012 -3.729 24.244 1.00 63.97 92 THR A C 1
ATOM 634 O O . THR A 1 92 ? -0.547 -3.215 25.208 1.00 63.97 92 THR A O 1
ATOM 637 N N . ALA A 1 93 ? 0.038 -3.136 23.053 1.00 69.50 93 ALA A N 1
ATOM 638 C CA . ALA A 1 93 ? -0.728 -1.939 22.763 1.00 69.50 93 ALA A CA 1
ATOM 639 C C . ALA A 1 93 ? -2.223 -2.292 22.784 1.00 69.50 93 ALA A C 1
ATOM 641 O O . ALA A 1 93 ? -2.719 -3.029 21.931 1.00 69.50 93 ALA A O 1
ATOM 642 N N . THR A 1 94 ? -2.943 -1.778 23.779 1.00 82.38 94 THR A N 1
ATOM 643 C CA . THR A 1 94 ? -4.396 -1.927 23.914 1.00 82.38 94 THR A CA 1
ATOM 644 C C . THR A 1 94 ? -5.089 -0.963 22.947 1.00 82.38 94 THR A C 1
ATOM 646 O O . THR A 1 94 ? -5.539 0.109 23.337 1.00 82.38 94 THR A O 1
ATOM 649 N N . GLY A 1 95 ? -5.113 -1.286 21.655 1.00 92.69 95 GLY A N 1
ATOM 650 C CA . GLY A 1 95 ? -5.752 -0.441 20.646 1.00 92.69 95 GLY A CA 1
ATOM 651 C C . GLY A 1 95 ? -5.641 -0.987 19.221 1.00 92.69 95 GLY A C 1
ATOM 652 O O . GLY A 1 95 ? -5.075 -2.064 19.013 1.00 92.69 95 GLY A O 1
ATOM 653 N N . PRO A 1 96 ? -6.191 -0.258 18.231 1.00 96.88 96 PRO A N 1
ATOM 654 C CA . PRO A 1 96 ? -6.007 -0.580 16.823 1.00 96.88 96 PRO A CA 1
ATOM 655 C C . PRO A 1 96 ? -4.519 -0.655 16.471 1.00 96.88 96 PRO A C 1
ATOM 657 O O . PRO A 1 96 ? -3.750 0.241 16.811 1.00 96.88 96 PRO A O 1
ATOM 660 N N . GLN A 1 97 ? -4.101 -1.715 15.787 1.00 97.12 97 GLN A N 1
ATOM 661 C CA . GLN A 1 97 ? -2.699 -1.926 15.427 1.00 97.12 97 GLN A CA 1
ATOM 662 C C . GLN A 1 97 ? -2.559 -2.642 14.088 1.00 97.12 97 GLN A C 1
ATOM 664 O O . GLN A 1 97 ? -3.388 -3.476 13.720 1.00 97.12 97 GLN A O 1
ATOM 669 N N . ILE A 1 98 ? -1.470 -2.335 13.382 1.00 97.19 98 ILE A N 1
ATOM 670 C CA . ILE A 1 98 ? -1.066 -3.019 12.152 1.00 97.19 98 ILE A CA 1
ATOM 671 C C . ILE A 1 98 ? -0.050 -4.096 12.534 1.00 97.19 98 ILE A C 1
ATOM 673 O O . ILE A 1 98 ? 1.116 -3.802 12.797 1.00 97.19 98 ILE A O 1
ATOM 677 N N . VAL A 1 99 ? -0.513 -5.344 12.578 1.00 97.44 99 VAL A N 1
ATOM 678 C CA . VAL A 1 99 ? 0.266 -6.517 12.995 1.00 97.44 99 VAL A CA 1
ATOM 679 C C . VAL A 1 99 ? 1.292 -6.876 11.923 1.00 97.44 99 VAL A C 1
ATOM 681 O O . VAL A 1 99 ? 2.483 -6.996 12.205 1.00 97.44 99 VAL A O 1
ATOM 684 N N . THR A 1 100 ? 0.850 -6.988 10.668 1.00 97.88 100 THR A N 1
ATOM 685 C CA . THR A 1 100 ? 1.723 -7.249 9.519 1.00 97.88 100 THR A CA 1
ATOM 686 C C . THR A 1 100 ? 1.360 -6.334 8.357 1.00 97.88 100 THR A C 1
ATOM 688 O O . THR A 1 100 ? 0.205 -5.958 8.171 1.00 97.88 100 THR A O 1
ATOM 691 N N . PHE A 1 101 ? 2.373 -5.936 7.592 1.00 98.31 101 PHE A N 1
ATOM 692 C CA . PHE A 1 101 ? 2.205 -5.193 6.350 1.00 98.31 101 PHE A CA 1
ATOM 693 C C . PHE A 1 101 ? 3.431 -5.445 5.479 1.00 98.31 101 PHE A C 1
ATOM 695 O O . PHE A 1 101 ? 4.547 -5.128 5.898 1.00 98.31 101 PHE A O 1
ATOM 702 N N . THR A 1 102 ? 3.241 -6.086 4.328 1.00 98.31 102 THR A N 1
ATOM 703 C CA . THR A 1 102 ? 4.338 -6.480 3.437 1.00 98.31 102 THR A CA 1
ATOM 704 C C . THR A 1 102 ? 3.995 -6.220 1.976 1.00 98.31 102 THR A C 1
ATOM 706 O O . THR A 1 102 ? 2.828 -6.262 1.590 1.00 98.31 102 THR A O 1
ATOM 709 N N . ALA A 1 103 ? 5.032 -5.972 1.179 1.00 97.75 103 ALA A N 1
ATOM 710 C CA . ALA A 1 103 ? 4.976 -5.824 -0.267 1.00 97.75 103 ALA A CA 1
ATOM 711 C C . ALA A 1 103 ? 5.964 -6.817 -0.881 1.00 97.75 103 ALA A C 1
ATOM 713 O O . ALA A 1 103 ? 7.121 -6.881 -0.458 1.00 97.75 103 ALA A O 1
ATOM 714 N N . LYS A 1 104 ? 5.510 -7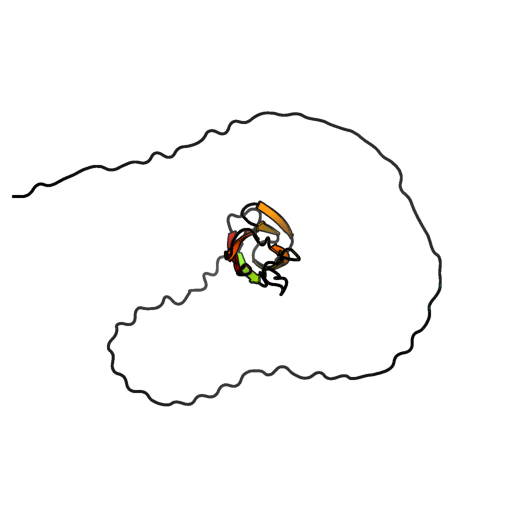.617 -1.843 1.00 96.81 104 LY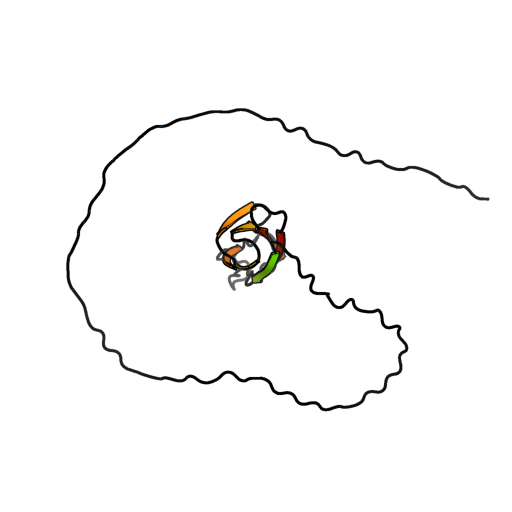S A N 1
ATOM 715 C CA . LYS A 1 104 ? 6.311 -8.655 -2.502 1.00 96.81 104 LYS A CA 1
ATOM 716 C C . LYS A 1 104 ? 6.087 -8.638 -4.006 1.00 96.81 104 LYS A C 1
ATOM 718 O O . LYS A 1 104 ? 5.045 -8.205 -4.477 1.00 96.81 104 LYS A O 1
ATOM 723 N N . GLY A 1 105 ? 7.062 -9.154 -4.750 1.00 92.50 105 GLY A N 1
ATOM 724 C CA . GLY A 1 105 ? 6.910 -9.392 -6.184 1.00 92.50 105 GLY A CA 1
ATOM 725 C C . GLY A 1 105 ? 7.031 -8.156 -7.071 1.00 92.50 105 GLY A C 1
ATOM 726 O O . GLY A 1 105 ? 6.719 -8.279 -8.245 1.00 92.50 105 GLY A O 1
ATOM 727 N N . ALA A 1 106 ? 7.506 -7.013 -6.554 1.00 92.56 106 ALA A N 1
ATOM 728 C CA . ALA A 1 106 ? 7.814 -5.842 -7.376 1.00 92.56 106 ALA A CA 1
ATOM 729 C C . ALA A 1 106 ? 8.863 -6.204 -8.437 1.00 92.56 106 ALA A C 1
ATOM 731 O O . ALA A 1 106 ? 10.039 -6.409 -8.127 1.00 92.56 106 ALA A O 1
ATOM 732 N N . VAL A 1 107 ? 8.419 -6.313 -9.685 1.00 87.38 107 VAL A N 1
ATOM 733 C CA . VAL A 1 107 ? 9.242 -6.701 -10.832 1.00 87.38 107 VAL A CA 1
ATOM 734 C C . VAL A 1 107 ? 8.900 -5.789 -11.997 1.00 87.38 107 VAL A C 1
ATOM 736 O O . VAL A 1 107 ? 7.726 -5.557 -12.259 1.00 87.38 107 VAL A O 1
ATOM 739 N N . CYS A 1 108 ? 9.919 -5.319 -12.712 1.00 85.75 108 CYS A N 1
ATOM 740 C CA . CYS A 1 108 ? 9.763 -4.681 -14.013 1.00 85.75 108 CYS A CA 1
ATOM 741 C C . CYS A 1 108 ? 10.028 -5.724 -15.104 1.00 85.75 108 CYS A C 1
ATOM 743 O O . CYS A 1 108 ? 11.186 -6.116 -15.265 1.00 85.75 108 CYS A O 1
ATOM 745 N N . PRO A 1 109 ? 8.994 -6.233 -15.805 1.00 80.19 109 PRO A N 1
ATOM 746 C CA . PRO A 1 109 ? 9.161 -7.291 -16.794 1.00 80.19 109 PRO A CA 1
ATOM 747 C C . PRO A 1 109 ? 9.958 -6.767 -17.984 1.00 80.19 109 PRO A C 1
ATOM 749 O O . PRO A 1 109 ? 9.443 -5.997 -18.792 1.00 80.19 109 PRO A O 1
ATOM 752 N N . VAL A 1 110 ? 11.222 -7.170 -18.082 1.00 74.44 110 VAL A N 1
ATOM 753 C CA . VAL A 1 110 ? 12.071 -6.842 -19.228 1.00 74.44 110 VAL A CA 1
ATOM 754 C C . VAL A 1 110 ? 11.750 -7.783 -20.377 1.00 74.44 110 VAL A C 1
ATOM 756 O O . VAL A 1 110 ? 11.658 -8.997 -20.185 1.00 74.44 110 VAL A O 1
ATOM 759 N N . ASP A 1 111 ? 11.591 -7.233 -21.576 1.00 72.44 111 ASP A N 1
ATOM 760 C CA . ASP A 1 111 ? 11.738 -8.058 -22.765 1.00 72.44 111 ASP A CA 1
ATOM 761 C C . ASP A 1 111 ? 13.227 -8.459 -22.854 1.00 72.44 111 ASP A C 1
ATOM 763 O O . ASP A 1 111 ? 14.101 -7.609 -22.653 1.00 72.44 111 ASP A O 1
ATOM 767 N N . PRO A 1 112 ? 13.551 -9.746 -23.077 1.00 69.88 112 PRO A N 1
ATOM 768 C CA . PRO A 1 112 ? 14.932 -10.222 -23.139 1.00 69.88 112 PRO A CA 1
ATOM 769 C C . PRO A 1 112 ? 15.759 -9.582 -24.265 1.00 69.88 112 PRO A C 1
ATOM 771 O O . PRO A 1 112 ? 16.978 -9.75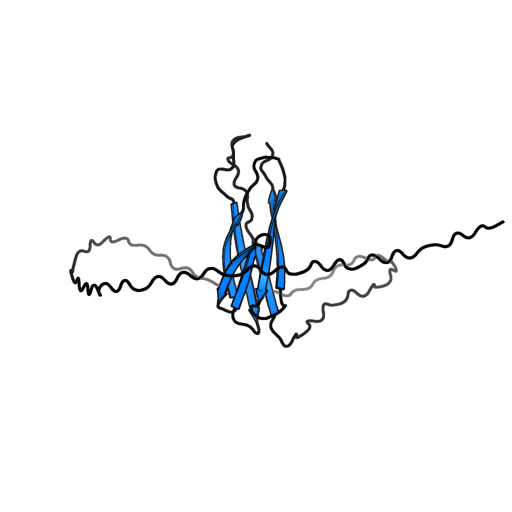6 -24.299 1.00 69.88 112 PRO A O 1
ATOM 774 N N . LYS A 1 113 ? 15.135 -8.850 -25.194 1.00 74.56 113 LYS A N 1
ATOM 775 C CA . LYS A 1 113 ? 15.840 -8.105 -26.234 1.00 74.56 113 LYS A CA 1
ATOM 776 C C . LYS A 1 113 ? 16.458 -6.806 -25.674 1.00 74.56 113 LYS A C 1
ATOM 778 O O . LYS A 1 113 ? 15.721 -5.954 -25.178 1.00 74.56 113 LYS A O 1
ATOM 783 N N . PRO A 1 114 ? 17.785 -6.591 -25.804 1.00 67.81 114 PRO A N 1
ATOM 784 C CA . PRO A 1 114 ? 18.424 -5.331 -25.418 1.00 67.81 114 PRO A CA 1
ATOM 785 C C . PRO A 1 114 ? 17.739 -4.124 -26.072 1.00 67.81 114 PRO A C 1
ATOM 787 O O . PRO A 1 114 ? 17.463 -4.141 -27.276 1.00 67.81 114 PRO A O 1
ATOM 790 N N . GLY A 1 115 ? 17.433 -3.100 -25.274 1.00 65.44 115 GLY A N 1
ATOM 791 C CA . GLY A 1 115 ? 16.757 -1.878 -25.719 1.00 65.44 115 GLY A CA 1
ATOM 792 C C . GLY A 1 115 ? 15.270 -2.005 -26.065 1.00 65.44 115 GLY A C 1
ATOM 793 O O . GLY A 1 115 ? 14.685 -1.038 -26.557 1.00 65.44 115 GLY A O 1
ATOM 794 N N . ALA A 1 116 ? 14.630 -3.152 -25.821 1.00 67.38 116 ALA A N 1
ATOM 795 C CA . ALA A 1 116 ? 13.182 -3.257 -25.947 1.00 67.38 116 ALA A CA 1
ATOM 796 C C . ALA A 1 116 ? 12.469 -2.586 -24.750 1.00 67.38 116 ALA A C 1
ATOM 798 O O . ALA A 1 116 ? 12.923 -2.710 -23.608 1.00 67.38 116 ALA A O 1
ATOM 799 N N . PRO A 1 117 ? 11.357 -1.866 -24.992 1.00 67.69 117 PRO A N 1
ATOM 800 C CA . PRO A 1 117 ? 10.560 -1.268 -23.923 1.00 67.69 117 PRO A CA 1
ATOM 801 C C . PRO A 1 117 ? 9.917 -2.355 -23.049 1.00 67.69 117 PRO A C 1
ATOM 803 O O . PRO A 1 117 ? 9.698 -3.475 -23.513 1.00 67.69 117 PRO A O 1
ATOM 806 N N . TYR A 1 118 ? 9.564 -2.031 -21.797 1.00 67.69 118 TYR A N 1
ATOM 807 C CA . TYR A 1 118 ? 8.796 -2.966 -20.962 1.00 67.69 118 TYR A CA 1
ATOM 808 C C . TYR A 1 118 ? 7.500 -3.385 -21.668 1.00 67.69 118 TYR A C 1
ATOM 810 O O . TYR A 1 118 ? 6.729 -2.546 -22.136 1.00 67.69 118 TYR A O 1
ATOM 818 N N . SER A 1 119 ? 7.249 -4.692 -21.710 1.00 67.69 119 SER A N 1
ATOM 819 C CA . SER A 1 119 ? 6.094 -5.286 -22.391 1.00 67.69 119 SER A CA 1
ATOM 820 C C . SER A 1 119 ? 4.805 -5.206 -21.571 1.00 67.69 119 SER A C 1
ATOM 822 O O . SER A 1 119 ? 3.711 -5.387 -22.106 1.00 67.69 119 SER A O 1
ATOM 824 N N . SER A 1 120 ? 4.901 -4.941 -20.267 1.00 73.56 120 SER A N 1
ATOM 825 C CA . SER A 1 120 ? 3.762 -4.808 -19.358 1.00 73.56 120 SER A CA 1
ATOM 826 C C . SER A 1 120 ? 4.156 -4.022 -18.108 1.00 73.56 120 SER A C 1
ATOM 828 O O . SER A 1 120 ? 5.326 -4.057 -17.715 1.00 73.56 120 SER A O 1
ATOM 830 N N . PRO A 1 121 ? 3.205 -3.327 -17.455 1.00 82.06 121 PRO A N 1
ATOM 831 C CA . PRO A 1 121 ? 3.448 -2.814 -16.118 1.00 82.06 121 PRO A CA 1
ATOM 832 C C . PRO A 1 121 ? 3.832 -3.977 -15.202 1.00 82.06 121 PRO A C 1
ATOM 834 O O . PRO A 1 121 ? 3.302 -5.087 -15.313 1.00 82.06 121 PRO A O 1
ATOM 837 N N . GLY A 1 122 ? 4.761 -3.705 -14.294 1.00 89.25 122 GLY A N 1
ATOM 838 C CA . GLY A 1 122 ? 5.057 -4.619 -13.212 1.00 89.25 122 GLY A CA 1
ATOM 839 C C . GLY A 1 122 ? 3.847 -4.837 -12.318 1.00 89.25 122 GLY A C 1
ATOM 840 O O . GLY A 1 122 ? 2.822 -4.158 -12.425 1.00 89.25 122 GLY A O 1
ATOM 841 N N . GLN A 1 123 ? 3.979 -5.769 -11.386 1.00 93.94 123 GLN A N 1
ATOM 842 C CA . GLN A 1 123 ? 2.993 -5.964 -10.333 1.00 93.94 123 GLN A CA 1
ATOM 843 C C . GLN A 1 123 ? 3.686 -6.019 -8.983 1.00 93.94 123 GLN A C 1
ATOM 845 O O . GLN A 1 123 ? 4.868 -6.330 -8.892 1.00 93.94 123 GLN A O 1
ATOM 850 N N . VAL A 1 124 ? 2.947 -5.704 -7.929 1.00 96.81 124 VAL A N 1
ATOM 851 C CA . VAL A 1 124 ? 3.385 -5.891 -6.550 1.00 96.81 124 VAL A CA 1
ATOM 852 C C . VAL A 1 124 ? 2.206 -6.383 -5.726 1.00 96.81 124 VAL A C 1
ATOM 854 O O . VAL A 1 124 ? 1.120 -5.809 -5.756 1.00 96.81 124 VAL A O 1
ATOM 857 N N . THR A 1 125 ? 2.411 -7.462 -4.981 1.00 98.06 125 THR A N 1
ATOM 858 C CA . THR A 1 125 ? 1.413 -8.007 -4.066 1.00 98.06 125 THR A CA 1
ATOM 859 C C . THR A 1 125 ? 1.622 -7.414 -2.686 1.00 98.06 125 THR A C 1
ATOM 861 O O . THR A 1 125 ? 2.663 -7.597 -2.050 1.00 98.06 125 THR A O 1
ATOM 864 N N . ILE A 1 126 ? 0.601 -6.719 -2.211 1.00 98.38 126 ILE A N 1
ATOM 865 C CA . ILE A 1 126 ? 0.513 -6.155 -0.877 1.00 98.38 126 ILE A CA 1
ATOM 866 C C . ILE A 1 126 ? -0.293 -7.110 0.002 1.00 98.38 126 ILE A C 1
ATOM 868 O O . ILE A 1 126 ? -1.295 -7.680 -0.430 1.00 98.38 126 ILE A O 1
ATOM 872 N N . SER A 1 127 ? 0.134 -7.302 1.246 1.00 98.50 127 SER A N 1
ATOM 873 C CA . SER A 1 127 ? -0.630 -8.046 2.252 1.00 98.50 127 SER A CA 1
ATOM 874 C C . SER A 1 127 ? -0.5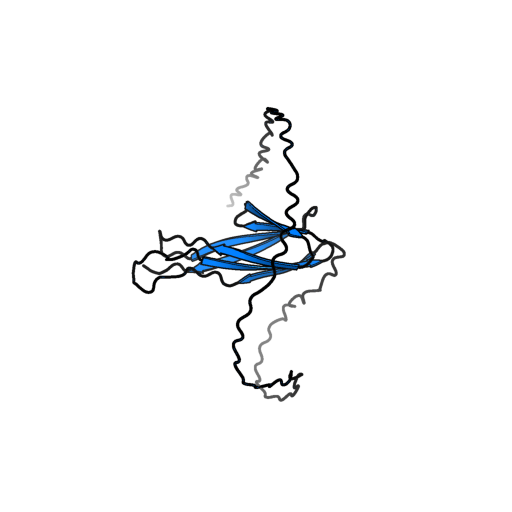64 -7.352 3.602 1.00 98.50 127 SER A C 1
ATOM 876 O O . SER A 1 127 ? 0.468 -6.783 3.968 1.00 98.50 127 SER A O 1
ATOM 878 N N . TRP A 1 128 ? -1.669 -7.387 4.340 1.00 98.56 128 TRP A N 1
ATOM 879 C CA . TRP A 1 128 ? -1.778 -6.751 5.647 1.00 98.56 128 TRP A CA 1
ATOM 880 C C . TRP A 1 128 ? -2.598 -7.589 6.622 1.00 98.56 128 TRP A C 1
ATOM 882 O O . TRP A 1 128 ? -3.483 -8.355 6.239 1.00 98.56 128 TRP A O 1
ATOM 892 N N . GLN A 1 129 ? -2.323 -7.372 7.904 1.00 98.50 129 GLN A N 1
ATOM 893 C CA . GLN A 1 129 ? -3.111 -7.859 9.023 1.00 98.50 129 GLN A CA 1
ATOM 894 C C . GLN A 1 129 ? -3.171 -6.769 10.090 1.00 98.50 129 GLN A C 1
ATOM 896 O O . GLN A 1 129 ? -2.147 -6.204 10.478 1.00 98.50 129 GLN A O 1
ATOM 901 N N . ILE A 1 130 ? -4.371 -6.494 10.579 1.00 97.88 130 ILE A N 1
ATOM 902 C CA . ILE A 1 130 ? -4.656 -5.529 11.634 1.00 97.88 130 ILE A CA 1
ATOM 903 C C . ILE A 1 130 ? -5.384 -6.215 12.792 1.00 97.88 130 ILE A C 1
ATOM 905 O O . ILE A 1 130 ? -5.951 -7.298 12.650 1.00 97.88 130 ILE A O 1
ATOM 909 N N . SER A 1 131 ? -5.401 -5.573 13.953 1.00 97.19 131 SER A N 1
ATOM 910 C CA . SER A 1 131 ? -6.269 -5.962 15.067 1.00 97.19 131 SER A CA 1
ATOM 911 C C . SER A 1 131 ? -6.823 -4.730 15.767 1.00 97.19 131 SER A C 1
ATOM 913 O O . SER A 1 131 ? -6.226 -3.663 15.673 1.00 97.19 131 SER A O 1
ATOM 915 N N . GLY A 1 132 ? -7.941 -4.874 16.481 1.00 95.62 132 GLY A N 1
ATOM 916 C CA . GLY A 1 132 ? -8.602 -3.752 17.159 1.00 95.62 132 GLY A CA 1
ATOM 917 C C . GLY A 1 132 ? -9.344 -2.791 16.219 1.00 95.62 132 GLY A C 1
ATOM 918 O O . GLY A 1 132 ? -9.748 -1.725 16.661 1.00 95.62 132 GLY A O 1
ATOM 919 N N . ALA A 1 133 ? -9.513 -3.153 14.942 1.00 96.69 133 ALA A N 1
ATOM 920 C CA . ALA A 1 133 ? -10.298 -2.433 13.940 1.00 96.69 133 ALA A CA 1
ATOM 921 C C . ALA A 1 133 ? -10.719 -3.381 12.800 1.00 96.69 133 ALA A C 1
ATOM 923 O O . ALA A 1 133 ? -10.192 -4.492 12.702 1.00 96.69 133 ALA A O 1
ATOM 924 N N . ASP A 1 134 ? -11.629 -2.922 11.934 1.00 97.25 134 ASP A N 1
ATOM 925 C CA . ASP A 1 134 ? -12.248 -3.739 10.875 1.00 97.25 134 ASP A CA 1
ATOM 926 C C . ASP A 1 134 ? -12.153 -3.111 9.476 1.00 97.25 134 ASP A C 1
ATOM 928 O O . ASP A 1 134 ? -12.811 -3.560 8.538 1.00 97.25 134 ASP A O 1
ATOM 932 N N . THR A 1 135 ? -11.403 -2.022 9.306 1.00 98.00 135 THR A N 1
ATOM 933 C CA . THR A 1 135 ? -11.256 -1.363 8.001 1.00 98.00 135 THR A CA 1
ATOM 934 C C . THR A 1 135 ? -9.900 -0.689 7.879 1.00 98.00 135 THR A C 1
ATOM 936 O O . THR A 1 135 ? -9.442 -0.021 8.811 1.00 98.00 135 THR A O 1
ATOM 939 N N . VAL A 1 136 ? -9.288 -0.824 6.705 1.00 98.62 136 VAL A N 1
ATOM 940 C CA . VAL A 1 136 ? -8.065 -0.112 6.333 1.00 98.62 136 VAL A CA 1
ATOM 941 C C . VAL A 1 136 ? -8.242 0.659 5.035 1.00 98.62 136 VAL A C 1
ATOM 943 O O . VAL A 1 136 ? -8.988 0.239 4.154 1.00 98.62 136 VAL A O 1
ATOM 946 N N . ASP A 1 137 ? -7.497 1.746 4.903 1.00 98.62 137 ASP A N 1
ATOM 947 C CA . ASP A 1 137 ? -7.262 2.440 3.647 1.00 98.62 137 ASP A CA 1
ATOM 948 C C . ASP A 1 137 ? -5.853 2.086 3.163 1.00 98.62 137 ASP A C 1
ATOM 950 O O . ASP A 1 137 ? -4.878 2.243 3.904 1.00 98.62 137 ASP A O 1
ATOM 954 N N . LEU A 1 138 ? -5.747 1.582 1.934 1.00 98.56 138 LEU A N 1
ATOM 955 C CA . LEU A 1 138 ? -4.477 1.353 1.252 1.00 98.56 138 LEU A CA 1
ATOM 956 C C . LEU A 1 138 ? -4.188 2.550 0.347 1.00 98.56 138 LEU A C 1
ATOM 958 O O . LEU A 1 138 ? -5.017 2.927 -0.481 1.00 98.56 138 LEU A O 1
ATOM 962 N N . LEU A 1 139 ? -3.008 3.137 0.506 1.00 98.44 139 LEU A N 1
ATOM 963 C CA . LEU A 1 139 ? -2.513 4.252 -0.286 1.00 98.44 139 LEU A CA 1
ATOM 964 C C . LEU A 1 139 ? -1.268 3.820 -1.063 1.00 98.44 139 LEU A C 1
ATOM 966 O O . LEU A 1 139 ? -0.420 3.105 -0.526 1.00 98.44 139 LEU A O 1
ATOM 970 N N . MET A 1 140 ? -1.139 4.309 -2.292 1.00 97.50 140 MET A N 1
ATOM 971 C CA . MET A 1 140 ? 0.033 4.149 -3.152 1.00 97.50 140 MET A CA 1
ATOM 972 C C . MET A 1 140 ? 0.537 5.537 -3.542 1.00 97.50 140 MET A C 1
ATOM 974 O O . MET A 1 140 ? -0.241 6.362 -4.013 1.00 97.50 140 MET A O 1
ATOM 978 N N . ASP A 1 141 ? 1.813 5.816 -3.280 1.00 96.81 141 ASP A N 1
ATOM 979 C CA . ASP A 1 141 ? 2.464 7.111 -3.529 1.00 96.81 141 ASP A CA 1
ATOM 980 C C . ASP A 1 141 ? 1.641 8.307 -3.024 1.00 96.81 141 ASP A C 1
ATOM 982 O O . ASP A 1 141 ? 1.465 9.315 -3.702 1.00 96.81 141 ASP A O 1
ATOM 986 N N . HIS A 1 142 ? 1.121 8.175 -1.799 1.00 94.88 142 HIS A N 1
ATOM 987 C CA . HIS A 1 142 ? 0.269 9.153 -1.107 1.00 94.88 142 HIS A CA 1
ATOM 988 C C . HIS A 1 142 ? -1.164 9.308 -1.651 1.00 94.88 142 HIS A C 1
ATOM 990 O O . HIS A 1 142 ? -1.972 9.979 -1.009 1.00 94.88 142 HIS A O 1
ATOM 996 N N . GLY A 1 143 ? -1.518 8.665 -2.765 1.00 97.50 143 GLY A N 1
ATOM 997 C CA . GLY A 1 143 ? -2.888 8.603 -3.274 1.00 97.50 143 GLY A CA 1
ATOM 998 C C . GLY A 1 143 ? -3.680 7.457 -2.647 1.00 97.50 143 GLY A C 1
ATOM 999 O O . GLY A 1 143 ? -3.154 6.357 -2.484 1.00 97.50 143 GLY A O 1
ATOM 1000 N N . LEU A 1 144 ? -4.952 7.688 -2.307 1.00 97.88 144 LEU A N 1
ATOM 1001 C CA . LEU A 1 144 ? -5.849 6.606 -1.896 1.00 97.88 144 LEU A CA 1
ATOM 1002 C C . LEU A 1 144 ? -6.039 5.644 -3.069 1.00 97.88 144 LEU A C 1
ATOM 1004 O O . LEU A 1 144 ? -6.560 6.034 -4.110 1.00 97.88 144 LEU A O 1
ATOM 1008 N N . TRP A 1 145 ? -5.642 4.391 -2.872 1.00 97.38 145 TRP A N 1
ATOM 1009 C CA . TRP A 1 145 ? -5.911 3.331 -3.829 1.00 97.38 145 TRP A CA 1
ATOM 1010 C C . TRP A 1 145 ? -7.312 2.768 -3.603 1.00 97.38 145 TRP A C 1
ATOM 1012 O O . TRP A 1 145 ? -8.182 2.870 -4.465 1.00 97.38 145 TRP A O 1
ATOM 1022 N N . LYS A 1 146 ? -7.541 2.180 -2.421 1.00 98.31 146 LYS A N 1
ATOM 1023 C CA . LYS A 1 146 ? -8.807 1.528 -2.075 1.00 98.31 146 LYS A CA 1
ATOM 1024 C C . LYS A 1 146 ? -8.939 1.306 -0.570 1.00 98.31 146 LYS A C 1
ATOM 1026 O O . LYS A 1 146 ? -7.947 1.090 0.125 1.00 98.31 146 LYS A O 1
ATOM 1031 N N . S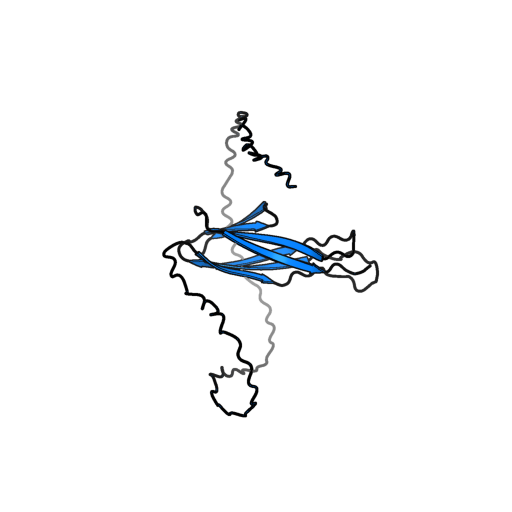ER A 1 147 ? -10.177 1.307 -0.085 1.00 98.31 147 SER A N 1
ATOM 1032 C CA . SER A 1 147 ? -10.525 0.887 1.275 1.00 98.31 147 SER A CA 1
ATOM 1033 C C . SER A 1 147 ? -10.916 -0.590 1.306 1.00 98.31 147 SER A C 1
ATOM 1035 O O . SER A 1 147 ? -11.677 -1.056 0.454 1.00 98.31 147 SER A O 1
ATOM 1037 N N . TYR A 1 148 ? -10.447 -1.311 2.319 1.00 98.38 148 TYR A N 1
ATOM 1038 C CA . TYR A 1 148 ? -10.700 -2.735 2.508 1.00 98.38 148 TYR A CA 1
ATOM 1039 C C . TYR A 1 148 ? -11.378 -2.999 3.853 1.00 98.38 148 TYR A C 1
ATOM 1041 O O . TYR A 1 148 ? -10.826 -2.614 4.889 1.00 98.38 148 TYR A O 1
ATOM 1049 N N . PRO A 1 149 ? -12.549 -3.664 3.871 1.00 98.06 149 PRO A N 1
ATOM 1050 C CA . PRO A 1 149 ? -13.115 -4.181 5.105 1.00 98.06 149 PRO A CA 1
ATOM 1051 C C . PRO A 1 149 ? -12.362 -5.440 5.558 1.00 98.06 149 PRO A C 1
ATOM 1053 O O . PRO A 1 149 ? -11.769 -6.159 4.755 1.00 98.06 149 PRO A O 1
ATOM 1056 N N . GLY A 1 150 ? -12.449 -5.737 6.850 1.00 96.38 150 GLY A N 1
ATOM 1057 C CA . GLY A 1 150 ? -11.870 -6.924 7.465 1.00 96.38 150 GLY A CA 1
ATOM 1058 C C . GLY A 1 150 ? -10.516 -6.684 8.132 1.00 96.38 150 GLY A C 1
ATOM 1059 O O . GLY A 1 150 ? -9.892 -5.630 8.025 1.00 96.38 150 GLY A O 1
ATOM 1060 N N . LYS A 1 151 ? -10.072 -7.709 8.865 1.00 97.50 151 LYS A N 1
ATOM 1061 C CA . LYS A 1 151 ? -8.854 -7.668 9.691 1.00 97.50 151 LYS A CA 1
ATOM 1062 C C . LYS A 1 151 ? -7.587 -8.054 8.935 1.00 97.50 151 LYS A C 1
ATOM 1064 O O . LYS A 1 151 ? -6.488 -7.882 9.447 1.00 97.50 151 LYS A O 1
ATOM 1069 N N . GLN A 1 152 ? -7.723 -8.598 7.735 1.00 98.31 152 GLN A N 1
ATOM 1070 C CA . GLN A 1 152 ? -6.610 -9.019 6.896 1.00 98.31 152 GLN A CA 1
ATOM 1071 C C . GLN A 1 152 ? -7.012 -8.923 5.433 1.00 98.31 152 GLN A C 1
ATOM 1073 O O . GLN A 1 152 ? -8.196 -9.006 5.108 1.00 98.31 152 GLN A O 1
ATOM 1078 N N . GLY A 1 153 ? -6.027 -8.789 4.558 1.00 98.06 153 GLY A N 1
ATOM 1079 C CA . GLY A 1 153 ? -6.272 -8.776 3.129 1.00 98.06 153 GLY A CA 1
ATOM 1080 C C . GLY A 1 153 ? -4.992 -8.841 2.320 1.00 98.06 153 GLY A C 1
ATOM 1081 O O . GLY A 1 153 ? -3.879 -8.727 2.843 1.00 98.06 153 GLY A O 1
ATOM 1082 N N . THR A 1 154 ? -5.180 -9.061 1.028 1.00 98.44 154 THR A N 1
ATOM 1083 C CA . THR A 1 154 ? -4.127 -8.998 0.028 1.00 98.44 154 THR A CA 1
ATOM 1084 C C . THR A 1 154 ? -4.669 -8.315 -1.216 1.00 98.44 154 THR A C 1
ATOM 1086 O O . THR A 1 154 ? -5.852 -8.451 -1.529 1.00 98.44 154 THR A O 1
ATOM 1089 N N . ASP A 1 155 ? -3.816 -7.558 -1.893 1.00 98.25 155 ASP A N 1
ATOM 1090 C CA . ASP A 1 155 ? -4.140 -6.902 -3.152 1.00 98.25 155 ASP A CA 1
ATOM 1091 C C . ASP A 1 155 ? -2.922 -6.924 -4.073 1.00 98.25 155 ASP A C 1
ATOM 1093 O O . ASP A 1 155 ? -1.786 -6.913 -3.598 1.00 98.25 155 ASP A O 1
ATOM 1097 N N . THR A 1 156 ? -3.151 -6.963 -5.381 1.00 97.38 156 THR A N 1
ATOM 1098 C CA . THR A 1 156 ? -2.080 -6.885 -6.379 1.00 97.38 156 THR A CA 1
ATOM 1099 C C . THR A 1 156 ? -2.217 -5.581 -7.139 1.00 97.38 156 THR A C 1
ATOM 1101 O O . THR A 1 156 ? -3.207 -5.348 -7.827 1.00 97.38 156 THR A O 1
ATOM 1104 N N . LEU A 1 157 ? -1.212 -4.725 -6.988 1.00 95.69 157 LEU A N 1
ATOM 1105 C CA . LEU A 1 157 ? -1.186 -3.383 -7.546 1.00 95.69 157 LEU A CA 1
ATOM 1106 C C . LEU A 1 157 ? -0.312 -3.343 -8.799 1.00 95.69 157 LEU A C 1
ATOM 1108 O O . LEU A 1 157 ? 0.702 -4.050 -8.851 1.00 95.69 157 LEU A O 1
ATOM 1112 N N . PRO A 1 158 ? -0.652 -2.497 -9.785 1.00 94.06 158 PRO A N 1
ATOM 1113 C CA . PRO A 1 158 ? 0.269 -2.194 -10.867 1.00 94.06 158 PRO A CA 1
ATOM 1114 C C . PRO A 1 158 ? 1.518 -1.499 -10.305 1.00 94.06 158 PRO A C 1
ATOM 1116 O O . PRO A 1 158 ? 1.427 -0.624 -9.447 1.00 94.06 158 PRO A O 1
ATOM 1119 N N . PHE A 1 159 ? 2.686 -1.889 -10.804 1.00 92.06 159 PHE A N 1
ATOM 1120 C CA . PHE A 1 159 ? 3.981 -1.305 -10.473 1.00 92.06 159 PHE A CA 1
ATOM 1121 C C . PHE A 1 159 ? 4.528 -0.637 -11.736 1.00 92.06 159 PHE A C 1
ATOM 1123 O O . PHE A 1 159 ? 4.904 -1.310 -12.700 1.00 92.06 159 PHE A O 1
ATOM 1130 N N . SER A 1 160 ? 4.508 0.692 -11.770 1.00 87.81 160 SER A N 1
ATOM 1131 C CA . SER A 1 160 ? 4.889 1.450 -12.960 1.00 87.81 160 SER A CA 1
ATOM 1132 C C . SER A 1 160 ? 6.400 1.432 -13.126 1.00 87.81 160 SER A C 1
ATOM 1134 O O . SER A 1 160 ? 7.132 1.867 -12.248 1.00 87.81 160 SER A O 1
ATOM 1136 N N . CYS A 1 161 ? 6.879 0.953 -14.268 1.00 84.19 161 CYS A N 1
ATOM 1137 C CA . CYS A 1 161 ? 8.304 0.915 -14.573 1.00 84.19 161 CYS A CA 1
ATOM 1138 C C . CYS A 1 161 ? 8.652 2.063 -15.517 1.00 84.19 161 CYS A C 1
ATOM 1140 O O . CYS A 1 161 ? 8.128 2.142 -16.628 1.00 84.19 161 CYS A O 1
ATOM 1142 N N . ASP A 1 162 ? 9.519 2.968 -15.069 1.00 79.75 162 ASP A N 1
ATOM 1143 C CA . ASP A 1 162 ? 10.025 4.049 -15.905 1.00 79.75 162 ASP A CA 1
ATOM 1144 C C . ASP A 1 162 ? 11.058 3.495 -16.902 1.00 79.75 162 ASP A C 1
ATOM 1146 O O . ASP A 1 162 ? 12.039 2.853 -16.521 1.00 79.75 162 ASP A O 1
ATOM 1150 N N . ASN A 1 163 ? 10.804 3.715 -18.194 1.00 70.75 163 ASN A N 1
ATOM 1151 C CA . ASN A 1 163 ? 11.674 3.311 -19.304 1.00 70.75 163 ASN A CA 1
ATOM 1152 C C . ASN A 1 163 ? 12.775 4.337 -19.599 1.00 70.75 163 ASN A C 1
ATOM 1154 O O . ASN A 1 163 ? 13.655 4.079 -20.415 1.00 70.75 163 ASN A O 1
ATOM 1158 N N . SER A 1 164 ? 12.706 5.533 -19.013 1.00 69.75 164 SER A N 1
ATOM 1159 C CA . SER A 1 164 ? 13.517 6.654 -19.481 1.00 69.75 164 SER A CA 1
ATOM 1160 C C . SER A 1 164 ? 14.981 6.573 -19.044 1.00 69.75 164 SER A C 1
ATOM 1162 O O . SER A 1 164 ? 15.837 7.169 -19.702 1.00 69.75 164 SER A O 1
ATOM 1164 N N . LYS A 1 165 ? 15.301 5.844 -17.963 1.00 68.81 165 LYS A N 1
ATOM 1165 C CA . LYS A 1 165 ? 16.672 5.688 -17.446 1.00 68.81 165 LYS A CA 1
ATOM 1166 C C . LYS A 1 165 ? 16.862 4.333 -16.756 1.00 68.81 165 LYS A C 1
ATOM 1168 O O . LYS A 1 165 ? 15.915 3.847 -16.139 1.00 68.81 165 LYS A O 1
ATOM 1173 N N . PRO A 1 166 ? 18.085 3.765 -16.765 1.00 65.75 166 PRO A N 1
ATOM 1174 C CA . PRO A 1 166 ? 18.429 2.642 -15.905 1.00 65.75 166 PRO A CA 1
ATOM 1175 C C . PRO A 1 166 ? 18.439 3.116 -14.438 1.00 65.75 166 PRO A C 1
ATOM 1177 O O . PRO A 1 166 ? 19.457 3.570 -13.917 1.00 65.75 166 PRO A O 1
ATOM 1180 N N . GLN A 1 167 ? 17.278 3.098 -13.787 1.00 79.81 167 GLN A N 1
ATOM 1181 C CA . GLN A 1 167 ? 17.065 3.477 -12.399 1.00 79.81 167 GLN A CA 1
ATOM 1182 C C . GLN A 1 167 ? 16.193 2.463 -11.658 1.00 79.81 167 GLN A C 1
ATOM 1184 O O . GLN A 1 167 ? 15.246 1.883 -12.182 1.00 79.81 167 GLN A O 1
ATOM 1189 N N . THR A 1 168 ? 16.494 2.275 -10.378 1.00 88.88 168 THR A N 1
ATOM 1190 C CA . THR A 1 168 ? 15.601 1.555 -9.472 1.00 88.88 168 THR A CA 1
ATOM 1191 C C . THR A 1 168 ? 14.330 2.374 -9.274 1.00 88.88 168 THR A C 1
ATOM 1193 O O . THR A 1 168 ? 14.378 3.447 -8.672 1.00 88.88 168 THR A O 1
ATOM 1196 N N . VAL A 1 169 ? 13.193 1.858 -9.733 1.00 90.69 169 VAL A N 1
ATOM 1197 C CA . VAL A 1 169 ? 11.891 2.474 -9.474 1.00 90.69 169 VAL A CA 1
ATOM 1198 C C . VAL A 1 169 ? 11.412 2.025 -8.105 1.00 90.69 169 VAL A C 1
ATOM 1200 O O . VAL A 1 169 ? 11.524 0.848 -7.764 1.00 90.69 169 VAL A O 1
ATOM 1203 N N . THR A 1 170 ? 10.913 2.963 -7.305 1.00 94.50 170 THR A N 1
ATOM 1204 C CA . THR A 1 170 ? 10.440 2.703 -5.944 1.00 94.50 170 THR A CA 1
ATOM 1205 C C . THR A 1 170 ? 9.057 3.298 -5.765 1.00 94.50 170 THR A C 1
ATOM 1207 O O . THR A 1 170 ? 8.883 4.497 -5.956 1.00 94.50 170 THR A O 1
ATOM 1210 N N . HIS A 1 171 ? 8.109 2.466 -5.348 1.00 95.50 171 HIS A N 1
ATOM 1211 C CA . HIS A 1 171 ? 6.765 2.882 -4.963 1.00 95.50 171 HIS A CA 1
ATOM 1212 C C . HIS A 1 171 ? 6.592 2.756 -3.453 1.00 95.50 171 HIS A C 1
ATOM 1214 O O . HIS A 1 171 ? 7.140 1.843 -2.821 1.00 95.50 171 HIS A O 1
ATOM 1220 N N . THR A 1 172 ? 5.831 3.678 -2.871 1.00 97.81 172 THR A N 1
ATOM 1221 C CA . THR A 1 172 ? 5.552 3.709 -1.434 1.00 97.81 172 THR A CA 1
ATOM 1222 C C . THR A 1 172 ? 4.109 3.311 -1.169 1.00 97.81 172 THR A C 1
ATOM 1224 O O . THR A 1 172 ? 3.179 3.904 -1.707 1.00 97.81 172 THR A O 1
ATOM 1227 N N . PHE A 1 173 ? 3.916 2.336 -0.287 1.00 98.31 173 PHE A N 1
ATOM 1228 C CA . PHE A 1 173 ? 2.610 1.823 0.105 1.00 98.31 173 PHE A CA 1
ATOM 1229 C C . PHE A 1 173 ? 2.360 2.160 1.563 1.00 98.31 173 PHE A C 1
ATOM 1231 O O . PHE A 1 173 ? 3.196 1.875 2.421 1.00 98.31 173 PHE A O 1
ATOM 1238 N N . THR A 1 174 ? 1.202 2.740 1.856 1.00 98.56 174 THR A N 1
ATOM 1239 C CA . THR A 1 174 ? 0.788 3.046 3.226 1.00 98.56 174 THR A CA 1
ATOM 1240 C C . THR A 1 174 ? -0.536 2.365 3.516 1.00 98.56 174 THR A C 1
ATOM 1242 O O . THR A 1 174 ? -1.487 2.520 2.759 1.00 98.56 174 THR A O 1
ATOM 1245 N N . VAL A 1 175 ? -0.606 1.630 4.621 1.00 98.56 175 VAL A N 1
ATOM 1246 C CA . VAL A 1 175 ? -1.866 1.148 5.190 1.00 98.56 175 VAL A CA 1
ATOM 1247 C C . VAL A 1 175 ? -2.202 2.011 6.392 1.00 98.56 175 VAL A C 1
ATOM 1249 O O . VAL A 1 175 ? -1.379 2.155 7.296 1.00 98.56 175 VAL A O 1
ATOM 1252 N N . THR A 1 176 ? -3.416 2.550 6.410 1.00 98.44 176 THR A N 1
ATOM 1253 C CA . THR A 1 176 ? -3.953 3.347 7.516 1.00 98.44 176 THR A CA 1
ATOM 1254 C C . THR A 1 176 ? -5.208 2.677 8.049 1.00 98.44 176 THR A C 1
ATOM 1256 O O . THR A 1 176 ? -6.093 2.314 7.279 1.00 98.44 176 THR A O 1
ATOM 1259 N N . ILE A 1 177 ? -5.314 2.506 9.365 1.00 98.31 177 ILE A N 1
ATOM 1260 C CA . ILE A 1 177 ? -6.553 2.024 9.978 1.00 98.31 177 ILE A CA 1
ATOM 1261 C C . ILE A 1 177 ? -7.559 3.176 10.009 1.00 98.31 177 ILE A C 1
ATOM 1263 O O . ILE A 1 177 ? -7.288 4.238 10.578 1.00 98.31 177 ILE A O 1
ATOM 1267 N N . LYS A 1 178 ? -8.736 2.957 9.422 1.00 96.69 178 LYS A N 1
ATOM 1268 C CA . LYS A 1 178 ? -9.767 3.990 9.279 1.00 96.69 178 LYS A CA 1
ATOM 1269 C C . LYS A 1 178 ? -10.229 4.517 10.643 1.00 96.69 178 LYS A C 1
ATOM 1271 O O . LYS A 1 178 ? -10.378 3.746 11.587 1.00 96.69 178 LYS A O 1
ATOM 1276 N N . ASN A 1 179 ? -10.490 5.825 10.731 1.00 95.50 179 ASN A N 1
ATOM 1277 C CA . ASN A 1 179 ? -10.873 6.540 11.962 1.00 95.50 179 ASN A CA 1
ATOM 1278 C C . ASN A 1 179 ? -9.820 6.498 13.085 1.00 95.50 179 ASN A C 1
ATOM 1280 O O . ASN A 1 179 ? -10.145 6.702 14.253 1.00 95.50 179 ASN A O 1
ATOM 1284 N N . THR A 1 180 ? -8.555 6.246 12.747 1.00 96.38 180 THR A N 1
ATOM 1285 C CA . THR A 1 180 ? -7.437 6.276 13.696 1.00 96.38 180 THR A CA 1
ATOM 1286 C C . THR A 1 180 ? -6.248 7.017 13.085 1.00 96.38 180 THR A C 1
ATOM 1288 O O . THR A 1 180 ? -6.221 7.287 11.887 1.00 96.38 180 THR A O 1
ATOM 1291 N N . SER A 1 181 ? -5.239 7.323 13.898 1.00 96.44 181 SER A N 1
ATOM 1292 C CA . SER A 1 181 ? -3.940 7.828 13.433 1.00 96.44 181 SER A CA 1
ATOM 1293 C C . SER A 1 181 ? -2.922 6.713 13.153 1.00 96.44 181 SER A C 1
ATOM 1295 O O . SER A 1 181 ? -1.758 6.995 12.864 1.00 96.44 181 SER A O 1
ATOM 1297 N N . VAL A 1 182 ? -3.331 5.444 13.250 1.00 97.44 182 VAL A N 1
ATOM 1298 C CA . VAL A 1 182 ? -2.431 4.299 13.107 1.00 97.44 182 VAL A CA 1
ATOM 1299 C C . VAL A 1 182 ? -2.206 4.025 11.628 1.00 97.44 182 VAL A C 1
ATOM 1301 O O . VAL A 1 182 ? -3.115 3.617 10.906 1.00 97.44 182 VAL A O 1
ATOM 1304 N N . SER A 1 183 ? -0.969 4.228 11.189 1.00 98.00 183 SER A N 1
ATOM 1305 C CA . SER A 1 183 ? -0.537 3.957 9.823 1.00 98.00 183 SER A CA 1
ATOM 1306 C C . SER A 1 183 ? 0.814 3.254 9.811 1.00 98.00 183 SER A C 1
ATOM 1308 O O . SER A 1 183 ? 1.598 3.341 10.760 1.00 98.00 183 SER A O 1
ATOM 1310 N N . LYS A 1 184 ? 1.077 2.516 8.736 1.00 98.19 184 LYS A N 1
ATOM 1311 C CA . LYS A 1 184 ? 2.367 1.887 8.477 1.00 98.19 184 LYS A CA 1
ATOM 1312 C C . LYS A 1 184 ? 2.694 2.035 7.006 1.00 98.19 184 LYS A C 1
ATOM 1314 O O . LYS A 1 184 ? 1.848 1.775 6.155 1.00 98.19 184 LYS A O 1
ATOM 1319 N N . THR A 1 185 ? 3.933 2.410 6.732 1.00 98.38 185 THR A N 1
ATOM 1320 C CA . THR A 1 185 ? 4.438 2.634 5.381 1.00 98.38 185 THR A CA 1
ATOM 1321 C C . THR A 1 185 ? 5.559 1.651 5.083 1.00 98.38 185 THR A C 1
ATOM 1323 O O . THR A 1 185 ? 6.401 1.379 5.940 1.00 98.38 185 THR A O 1
ATOM 1326 N N . ILE A 1 186 ? 5.558 1.114 3.870 1.00 98.06 186 ILE A N 1
ATOM 1327 C CA . ILE A 1 186 ? 6.632 0.298 3.304 1.00 98.06 186 ILE A CA 1
ATOM 1328 C C . ILE A 1 186 ? 6.910 0.774 1.883 1.00 98.06 186 ILE A C 1
ATOM 1330 O O . ILE A 1 186 ? 6.056 1.392 1.250 1.00 98.06 186 ILE A O 1
ATOM 1334 N N . SER A 1 187 ? 8.081 0.444 1.360 1.00 97.12 187 SER A N 1
ATOM 1335 C CA . SER A 1 187 ? 8.419 0.706 -0.036 1.00 97.12 187 SER A CA 1
ATOM 1336 C C . SER A 1 187 ? 8.759 -0.604 -0.729 1.00 97.12 187 SER A C 1
ATOM 1338 O O . SER A 1 187 ? 9.328 -1.507 -0.112 1.00 97.12 187 SER A O 1
ATOM 1340 N N . ALA A 1 188 ? 8.406 -0.705 -2.006 1.00 96.06 188 ALA A N 1
ATOM 1341 C CA . ALA A 1 188 ? 8.866 -1.782 -2.869 1.00 96.06 188 ALA A CA 1
ATOM 1342 C C . ALA A 1 188 ? 9.618 -1.181 -4.050 1.00 96.06 188 ALA A C 1
ATOM 1344 O O . ALA A 1 188 ? 9.195 -0.171 -4.614 1.00 96.06 188 ALA A O 1
ATOM 1345 N N . SER A 1 189 ? 10.730 -1.813 -4.406 1.00 94.00 189 SER A N 1
ATOM 1346 C CA . SER A 1 189 ? 11.622 -1.330 -5.449 1.00 94.00 189 SER A CA 1
ATOM 1347 C C . SER A 1 189 ? 11.898 -2.430 -6.459 1.00 94.00 189 SER A C 1
ATOM 1349 O O . SER A 1 189 ? 12.141 -3.574 -6.073 1.00 94.00 189 SER A O 1
ATOM 1351 N N . ALA A 1 190 ? 11.923 -2.069 -7.736 1.00 91.62 190 ALA A N 1
ATOM 1352 C CA . ALA A 1 190 ? 12.346 -2.945 -8.818 1.00 91.62 190 ALA A CA 1
ATOM 1353 C C . ALA A 1 190 ? 13.442 -2.250 -9.625 1.00 91.62 190 ALA A C 1
ATOM 1355 O O . ALA A 1 190 ? 13.377 -1.046 -9.887 1.00 91.62 190 ALA A O 1
ATOM 1356 N N . LYS A 1 191 ? 14.476 -3.003 -10.005 1.00 84.31 191 LYS A N 1
ATOM 1357 C CA . LYS A 1 191 ? 15.498 -2.490 -10.919 1.00 84.31 191 LYS A CA 1
ATOM 1358 C C . LYS A 1 191 ? 14.909 -2.408 -12.321 1.00 84.31 191 LYS A C 1
ATOM 1360 O O . LYS A 1 191 ? 14.305 -3.370 -12.790 1.00 84.31 191 LYS A O 1
ATOM 1365 N N . SER A 1 192 ? 15.124 -1.277 -12.977 1.00 71.38 192 SER A N 1
ATOM 1366 C CA . SER A 1 192 ? 14.897 -1.143 -14.410 1.00 71.38 192 SER A CA 1
ATOM 1367 C C . SER A 1 192 ? 15.853 -2.024 -15.219 1.00 71.38 192 SER A C 1
ATOM 1369 O O . SER A 1 192 ? 16.965 -2.308 -14.758 1.00 71.38 192 SER A O 1
ATOM 1371 N N . ASN A 1 193 ? 15.480 -2.343 -16.458 1.00 65.31 193 ASN A N 1
ATOM 1372 C CA . ASN A 1 193 ? 16.400 -2.920 -17.432 1.00 65.31 193 ASN A CA 1
ATOM 1373 C C . ASN A 1 193 ? 17.614 -1.990 -17.617 1.00 65.31 193 ASN A C 1
ATOM 1375 O O . ASN A 1 193 ? 17.411 -0.803 -17.899 1.00 65.31 193 ASN A O 1
ATOM 1379 N N . PRO A 1 194 ? 18.860 -2.463 -17.453 1.00 61.53 194 PRO A N 1
ATOM 1380 C CA . PRO A 1 194 ? 19.994 -1.765 -18.035 1.00 61.53 194 PRO A CA 1
ATOM 1381 C C . PRO A 1 194 ? 19.814 -1.779 -19.558 1.00 61.53 194 PRO A C 1
ATOM 1383 O O . PRO A 1 194 ? 19.735 -2.845 -20.162 1.00 61.53 194 PRO A O 1
ATOM 1386 N N . ASN A 1 195 ? 19.667 -0.593 -20.146 1.00 55.28 195 ASN A N 1
ATOM 1387 C CA . ASN A 1 195 ? 19.660 -0.418 -21.599 1.00 55.28 195 ASN A CA 1
ATOM 1388 C C . ASN A 1 195 ? 21.037 -0.770 -22.178 1.00 55.28 195 ASN A C 1
ATOM 1390 O O . ASN A 1 195 ? 22.036 -0.368 -21.533 1.00 55.28 195 ASN A O 1
#

Sequence (195 aa):
MQPRSTGTYGRHMTRRTPISALLAAAATVALAACAHSSGTGATSRRSPATEGFGEVSTAPSSPAPDTTNTTDSQTGGGHTTPKATPSASKSTATGPQIVTFTAKGAVCPVDPKPGAPYSSPGQVTISWQISGADTVDLLMDHGLWKSYPGKQGTDTLPFSCDNSKPQTVTHTFTVTIKNTSVSKTISASAKSNPN